Protein AF-A0A517XZS6-F1 (afdb_monomer)

Structure (mmCIF, N/CA/C/O backbone):
data_AF-A0A517XZS6-F1
#
_entry.id   AF-A0A517XZS6-F1
#
loop_
_atom_site.group_PDB
_atom_site.id
_atom_site.type_symbol
_atom_site.label_atom_id
_atom_site.label_alt_id
_atom_site.label_comp_id
_atom_site.label_asym_id
_atom_site.label_entity_id
_atom_site.label_seq_id
_atom_site.pdbx_PDB_ins_code
_atom_site.Cartn_x
_atom_site.Cartn_y
_atom_site.Cartn_z
_atom_site.occupancy
_atom_site.B_iso_or_equiv
_atom_site.auth_seq_id
_atom_site.auth_comp_id
_atom_site.auth_asym_id
_atom_site.auth_atom_id
_atom_site.pdbx_PDB_model_num
ATOM 1 N N . MET A 1 1 ? 36.832 19.852 -32.177 1.00 44.09 1 MET A N 1
ATOM 2 C CA . MET A 1 1 ? 35.694 19.407 -31.346 1.00 44.09 1 MET A CA 1
ATOM 3 C C . MET A 1 1 ? 35.411 17.956 -31.690 1.00 44.09 1 MET A C 1
ATOM 5 O O . MET A 1 1 ? 34.796 17.695 -32.712 1.00 44.09 1 MET A O 1
ATOM 9 N N . PHE A 1 2 ? 35.945 17.024 -30.902 1.00 45.56 2 PHE A N 1
ATOM 10 C CA . PHE A 1 2 ? 35.653 15.597 -31.030 1.00 45.56 2 PHE A CA 1
ATOM 11 C C . PHE A 1 2 ? 34.550 15.260 -30.030 1.00 45.56 2 PHE A C 1
ATOM 13 O O . PHE A 1 2 ? 34.698 15.526 -28.838 1.00 45.56 2 PHE A O 1
ATOM 20 N N . ALA A 1 3 ? 33.428 14.742 -30.526 1.00 52.06 3 ALA A N 1
ATOM 21 C CA . ALA A 1 3 ? 32.349 14.242 -29.691 1.00 52.06 3 ALA A CA 1
ATOM 22 C C . ALA A 1 3 ? 32.822 12.948 -29.018 1.00 52.06 3 ALA A C 1
ATOM 24 O O . ALA A 1 3 ? 33.058 11.942 -29.683 1.00 52.06 3 ALA A O 1
ATOM 25 N N . ALA A 1 4 ? 33.001 12.998 -27.700 1.00 51.34 4 ALA A N 1
ATOM 26 C CA . ALA A 1 4 ? 33.247 11.824 -26.883 1.00 51.34 4 ALA A CA 1
ATOM 27 C C . ALA A 1 4 ? 31.939 11.032 -26.767 1.00 51.34 4 ALA A C 1
ATOM 29 O O . ALA A 1 4 ? 31.047 11.385 -25.997 1.00 51.34 4 ALA A O 1
ATOM 30 N N . THR A 1 5 ? 31.805 9.976 -27.560 1.00 53.28 5 THR A N 1
ATOM 31 C CA . THR A 1 5 ? 30.760 8.970 -27.378 1.00 53.28 5 THR A CA 1
ATOM 32 C C . THR A 1 5 ? 31.073 8.190 -26.095 1.00 53.28 5 THR A C 1
ATOM 34 O O . THR A 1 5 ? 32.163 7.621 -25.993 1.00 53.28 5 THR A O 1
ATOM 37 N N . PRO A 1 6 ? 30.178 8.151 -25.090 1.00 54.59 6 PRO A N 1
ATOM 38 C CA . PRO A 1 6 ? 30.425 7.393 -23.872 1.00 54.59 6 PRO A CA 1
ATOM 39 C C . PRO A 1 6 ? 30.424 5.892 -24.184 1.00 54.59 6 PRO A C 1
ATOM 41 O O . PRO A 1 6 ? 29.391 5.267 -24.411 1.00 54.59 6 PRO A O 1
ATOM 44 N N . LEU A 1 7 ? 31.623 5.319 -24.170 1.00 50.38 7 LEU A N 1
ATOM 45 C CA . LEU A 1 7 ? 31.957 3.912 -24.400 1.00 50.38 7 LEU A CA 1
ATOM 46 C C . LEU A 1 7 ? 31.626 3.023 -23.177 1.00 50.38 7 LEU A C 1
ATOM 48 O O . LEU A 1 7 ? 32.384 2.125 -22.835 1.00 50.38 7 LEU A O 1
ATOM 52 N N . PHE A 1 8 ? 30.502 3.273 -22.492 1.00 54.88 8 PHE A N 1
ATOM 53 C CA . PHE A 1 8 ? 30.131 2.570 -21.249 1.00 54.88 8 PHE A CA 1
ATOM 54 C C . PHE A 1 8 ? 29.075 1.462 -21.413 1.00 54.88 8 PHE A C 1
ATOM 56 O O . PHE A 1 8 ? 28.796 0.755 -20.450 1.00 54.88 8 PHE A O 1
ATOM 63 N N . PHE A 1 9 ? 28.524 1.244 -22.613 1.00 53.81 9 PHE A N 1
ATOM 64 C CA . PHE A 1 9 ? 27.488 0.217 -22.843 1.00 53.81 9 PHE A CA 1
ATOM 65 C C . PHE A 1 9 ? 27.950 -1.028 -23.615 1.00 53.81 9 PHE A C 1
ATOM 67 O O . PHE A 1 9 ? 27.169 -1.958 -23.785 1.00 53.81 9 PHE A O 1
ATOM 74 N N . ALA A 1 10 ? 29.207 -1.102 -24.054 1.00 50.62 10 ALA A N 1
ATOM 75 C CA . ALA A 1 10 ? 29.647 -2.184 -24.942 1.00 50.62 10 ALA A CA 1
ATOM 76 C C . ALA A 1 10 ? 30.123 -3.470 -24.226 1.00 50.62 10 ALA A C 1
ATOM 78 O O . ALA A 1 10 ? 30.402 -4.456 -24.898 1.00 50.62 10 ALA A O 1
ATOM 79 N N . GLY A 1 11 ? 30.217 -3.491 -22.888 1.00 53.62 11 GLY A N 1
ATOM 80 C CA . GLY A 1 11 ? 30.783 -4.625 -22.130 1.00 53.62 11 GLY A CA 1
ATOM 81 C C . GLY A 1 11 ? 29.868 -5.274 -21.084 1.00 53.62 11 GLY A C 1
ATOM 82 O O . GLY A 1 11 ? 30.318 -6.159 -20.366 1.00 53.62 11 GLY A O 1
ATOM 83 N N . GLY A 1 12 ? 28.608 -4.836 -20.962 1.00 56.88 12 GLY A N 1
ATOM 84 C CA . GLY A 1 12 ? 27.697 -5.236 -19.877 1.00 56.88 12 GLY A CA 1
ATOM 85 C C . GLY A 1 12 ? 26.367 -5.860 -20.319 1.00 56.88 12 GLY A C 1
ATOM 86 O O . GLY A 1 12 ? 25.451 -5.915 -19.509 1.00 56.88 12 GLY A O 1
ATOM 87 N N . GLY A 1 13 ? 26.214 -6.290 -21.575 1.00 59.28 13 GLY A N 1
ATOM 88 C CA . GLY A 1 13 ? 24.933 -6.818 -22.081 1.00 59.28 13 GLY A CA 1
ATOM 89 C C . GLY A 1 13 ? 24.515 -8.141 -21.433 1.00 59.28 13 GLY A C 1
ATOM 90 O O . GLY A 1 13 ? 23.363 -8.316 -21.041 1.00 59.28 13 GLY A O 1
ATOM 91 N N . ASN A 1 14 ? 25.478 -9.036 -21.218 1.00 75.81 14 ASN A N 1
ATOM 92 C CA . ASN A 1 14 ? 25.174 -10.426 -20.882 1.00 75.81 14 ASN A CA 1
ATOM 93 C C . ASN A 1 14 ? 24.534 -10.572 -19.493 1.00 75.81 14 ASN A C 1
ATOM 95 O O . ASN A 1 14 ? 23.633 -11.382 -19.326 1.00 75.81 14 ASN A O 1
ATOM 99 N N . TRP A 1 15 ? 24.927 -9.759 -18.501 1.00 79.31 15 TRP A N 1
ATOM 100 C CA . TRP A 1 15 ? 24.378 -9.882 -17.142 1.00 79.31 15 TRP A CA 1
ATOM 101 C C . TRP A 1 15 ? 22.924 -9.395 -17.045 1.00 79.31 15 TRP A C 1
ATOM 103 O O . TRP A 1 15 ? 22.136 -9.976 -16.301 1.00 79.31 15 TRP A O 1
ATOM 113 N N . LEU A 1 16 ? 22.558 -8.353 -17.803 1.00 80.69 16 LEU A N 1
ATOM 114 C CA . LEU A 1 16 ? 21.191 -7.825 -17.857 1.00 80.69 16 LEU A CA 1
ATOM 115 C C . LEU A 1 16 ? 20.262 -8.773 -18.609 1.00 80.69 16 LEU A C 1
ATOM 117 O O . LEU A 1 16 ? 19.151 -9.020 -18.146 1.00 80.69 16 LEU A O 1
ATOM 121 N N . GLU A 1 17 ? 20.716 -9.324 -19.735 1.00 80.50 17 GLU A N 1
ATOM 122 C CA . GLU A 1 17 ? 19.959 -10.314 -20.507 1.00 80.50 17 GLU A CA 1
ATOM 123 C C . GLU A 1 17 ? 19.713 -11.581 -19.687 1.00 80.50 17 GLU A C 1
ATOM 125 O O . GLU A 1 17 ? 18.582 -12.047 -19.560 1.00 80.50 17 GLU A O 1
ATOM 130 N N . GLU A 1 18 ? 20.756 -12.092 -19.044 1.00 79.75 18 GLU A N 1
ATOM 131 C CA . GLU A 1 18 ? 20.682 -13.244 -18.158 1.00 79.75 18 GLU A CA 1
ATOM 132 C C . GLU A 1 18 ? 19.772 -13.021 -16.946 1.00 79.75 18 GLU A C 1
ATOM 134 O O . GLU A 1 18 ? 19.038 -13.928 -16.544 1.00 79.75 18 GLU A O 1
ATOM 139 N N . PHE A 1 19 ? 19.823 -11.829 -16.351 1.00 83.50 19 PHE A N 1
ATOM 140 C CA . PHE A 1 19 ? 18.958 -11.465 -15.237 1.00 83.50 19 PHE A CA 1
ATOM 141 C C . PHE A 1 19 ? 17.499 -11.341 -15.688 1.00 83.50 19 PHE A C 1
ATOM 143 O O . PHE A 1 19 ? 16.607 -11.889 -15.041 1.00 83.50 19 PHE A O 1
ATOM 150 N N . ALA A 1 20 ? 17.254 -10.691 -16.828 1.00 86.19 20 ALA A N 1
ATOM 151 C CA . ALA A 1 20 ? 15.922 -10.552 -17.406 1.00 86.19 20 ALA A CA 1
ATOM 152 C C . ALA A 1 20 ? 15.309 -11.917 -17.749 1.00 86.19 20 ALA A C 1
ATOM 154 O O . ALA A 1 20 ? 14.151 -12.169 -17.411 1.00 86.19 20 ALA A O 1
ATOM 155 N N . LEU A 1 21 ? 16.092 -12.823 -18.343 1.00 85.69 21 LEU A N 1
ATOM 156 C CA . LEU A 1 21 ? 15.681 -14.203 -18.608 1.00 85.69 21 LEU A CA 1
ATOM 157 C C . LEU A 1 21 ? 15.371 -14.961 -17.311 1.00 85.69 21 LEU A C 1
ATOM 159 O O . LEU A 1 21 ? 14.363 -15.665 -17.244 1.00 85.69 21 LEU A O 1
ATOM 163 N N 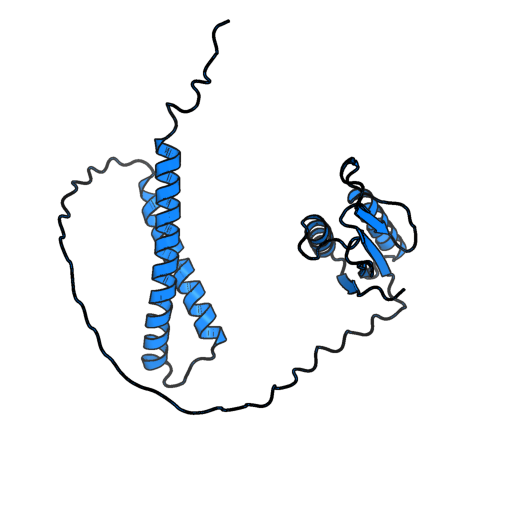. GLY A 1 22 ? 16.175 -14.775 -16.261 1.00 83.06 22 GLY A N 1
ATOM 164 C CA . GLY A 1 22 ? 15.917 -15.362 -14.945 1.00 83.06 22 GLY A CA 1
ATOM 165 C C . GLY A 1 22 ? 14.609 -14.867 -14.322 1.00 83.06 22 GLY A C 1
ATOM 166 O O . GLY A 1 22 ? 13.787 -15.670 -13.880 1.00 83.06 22 GLY A O 1
ATOM 167 N N . CYS A 1 23 ? 14.360 -13.556 -14.345 1.00 86.56 23 CYS A N 1
ATOM 168 C CA . CYS A 1 23 ? 13.100 -12.977 -13.876 1.00 86.56 23 CYS A CA 1
ATOM 169 C C . CYS A 1 23 ? 11.899 -13.476 -14.688 1.00 86.56 23 CYS A C 1
ATOM 171 O O . CYS A 1 23 ? 10.861 -13.800 -14.108 1.00 86.56 23 CYS A O 1
ATOM 173 N N . LEU A 1 24 ? 12.040 -13.581 -16.013 1.00 91.25 24 LEU A N 1
ATOM 174 C CA . LEU A 1 24 ? 10.991 -14.090 -16.893 1.00 91.25 24 LEU A CA 1
ATOM 175 C C . LEU A 1 24 ? 10.684 -15.566 -16.609 1.00 91.25 24 LEU A C 1
ATOM 177 O O . LEU A 1 24 ? 9.515 -15.946 -16.560 1.00 91.25 24 LEU A O 1
ATOM 181 N N . ALA A 1 25 ? 11.707 -16.385 -16.355 1.00 89.62 25 ALA A N 1
ATOM 182 C CA . ALA A 1 25 ? 11.539 -17.786 -15.981 1.00 89.62 25 ALA A CA 1
ATOM 183 C C . ALA A 1 25 ? 10.787 -17.933 -14.649 1.00 89.62 25 ALA A C 1
ATOM 185 O O . ALA A 1 25 ? 9.850 -18.725 -14.557 1.00 89.62 25 ALA A O 1
ATOM 186 N N . VAL A 1 26 ? 11.133 -17.134 -13.633 1.00 88.44 26 VAL A N 1
ATOM 187 C CA . VAL A 1 26 ? 10.433 -17.136 -12.334 1.00 88.44 26 VAL A CA 1
ATOM 188 C C . VAL A 1 26 ? 8.981 -16.678 -12.489 1.00 88.44 26 VAL A C 1
ATOM 190 O O . VAL A 1 26 ? 8.078 -17.303 -11.930 1.00 88.44 26 VAL A O 1
ATOM 193 N N . ALA A 1 27 ? 8.733 -15.636 -13.287 1.00 90.69 27 ALA A N 1
ATOM 194 C CA . ALA A 1 27 ? 7.382 -15.172 -13.592 1.00 90.69 27 ALA A CA 1
ATOM 195 C C . ALA A 1 27 ? 6.564 -16.247 -14.330 1.00 90.69 27 ALA A C 1
ATOM 197 O O . ALA A 1 27 ? 5.416 -16.508 -13.967 1.00 90.69 27 ALA A O 1
ATOM 198 N N . GLY A 1 28 ? 7.166 -16.928 -15.310 1.00 88.00 28 GLY A N 1
ATOM 199 C CA . GLY A 1 28 ? 6.563 -18.071 -15.996 1.00 88.00 28 GLY A CA 1
ATOM 200 C C . GLY A 1 28 ? 6.235 -19.213 -15.032 1.00 88.00 28 GLY A C 1
ATOM 201 O O . GLY A 1 28 ? 5.115 -19.722 -15.038 1.00 88.00 28 GLY A O 1
ATOM 202 N N . GLY A 1 29 ? 7.166 -19.549 -14.135 1.00 89.00 29 GLY A N 1
ATOM 203 C CA . GLY A 1 29 ? 6.968 -20.534 -13.072 1.00 89.00 29 GLY A CA 1
ATOM 204 C C . GLY A 1 29 ? 5.799 -20.183 -12.152 1.00 89.00 29 GLY A C 1
ATOM 205 O O . GLY A 1 29 ? 4.964 -21.037 -11.865 1.00 89.00 29 GLY A O 1
ATOM 206 N N . TYR A 1 30 ? 5.672 -18.916 -11.753 1.00 92.88 30 TYR A N 1
ATOM 207 C CA . TYR A 1 30 ? 4.538 -18.456 -10.951 1.00 92.88 30 TYR A CA 1
ATOM 208 C C . TYR A 1 30 ? 3.202 -18.643 -11.680 1.00 92.88 30 TYR A C 1
ATOM 210 O O . TYR A 1 30 ? 2.260 -19.183 -11.101 1.00 92.88 30 TYR A O 1
ATOM 218 N N . VAL A 1 31 ? 3.108 -18.233 -12.950 1.00 91.81 31 VAL A N 1
ATOM 219 C CA . VAL A 1 31 ? 1.865 -18.337 -13.737 1.00 91.81 31 VAL A CA 1
ATOM 220 C C . VAL A 1 31 ? 1.461 -19.800 -13.932 1.00 91.81 31 VAL A C 1
ATOM 222 O O . VAL A 1 31 ? 0.303 -20.154 -13.696 1.00 91.81 31 VAL A O 1
ATOM 225 N N . VAL A 1 32 ? 2.415 -20.664 -14.296 1.00 91.62 32 VAL A N 1
ATOM 226 C CA . VAL A 1 32 ? 2.180 -22.107 -14.450 1.00 91.62 32 VAL A CA 1
ATOM 227 C C . VAL A 1 32 ? 1.790 -22.740 -13.113 1.00 91.62 32 VAL A C 1
ATOM 229 O O . VAL A 1 32 ? 0.829 -23.506 -13.058 1.00 91.62 32 VAL A O 1
ATOM 232 N N . GLY A 1 33 ? 2.465 -22.381 -12.019 1.00 88.94 33 GLY A N 1
ATOM 233 C CA . GLY A 1 33 ? 2.153 -22.869 -10.675 1.00 88.94 33 GLY A CA 1
ATOM 234 C C . GLY A 1 33 ? 0.790 -22.403 -10.164 1.00 88.94 33 GLY A C 1
ATOM 235 O O . GLY A 1 33 ? 0.073 -23.174 -9.530 1.00 88.94 33 GLY A O 1
ATOM 236 N N . TYR A 1 34 ? 0.383 -21.176 -10.487 1.00 90.00 34 TYR A N 1
ATOM 237 C CA . TYR A 1 34 ? -0.923 -20.634 -10.121 1.00 90.00 34 TYR A CA 1
ATOM 238 C C . TYR A 1 34 ? -2.060 -21.330 -10.885 1.00 90.00 34 TYR A C 1
ATOM 240 O O . TYR A 1 34 ? -3.050 -21.759 -10.283 1.00 90.00 34 TYR A O 1
ATOM 248 N N . ALA A 1 35 ? -1.911 -21.486 -12.205 1.00 90.94 35 ALA A N 1
ATOM 249 C CA . ALA A 1 35 ? -2.884 -22.186 -13.041 1.00 90.94 35 ALA A CA 1
ATOM 250 C C . ALA A 1 35 ? -2.965 -23.680 -12.677 1.00 90.94 35 ALA A C 1
ATOM 252 O O . ALA A 1 35 ? -4.053 -24.203 -12.419 1.00 90.94 35 ALA A O 1
ATOM 253 N N . GLY A 1 36 ? -1.811 -24.343 -12.567 1.00 88.75 36 GLY A N 1
ATOM 254 C CA . GLY A 1 36 ? -1.694 -25.745 -12.169 1.00 88.75 36 GLY A CA 1
ATOM 255 C C . GLY A 1 36 ? -2.219 -25.999 -10.757 1.00 88.75 36 GLY A C 1
ATOM 256 O O . GLY A 1 36 ? -2.972 -26.947 -10.546 1.00 88.75 36 GLY A O 1
ATOM 257 N N . GLY A 1 37 ? -1.929 -25.107 -9.807 1.00 87.19 37 GLY A N 1
ATOM 258 C CA . GLY A 1 37 ? -2.468 -25.149 -8.446 1.00 87.19 37 GLY A CA 1
ATOM 259 C C . GLY A 1 37 ? -3.993 -25.048 -8.407 1.00 87.19 37 GLY A C 1
ATOM 260 O O . GLY A 1 37 ? -4.636 -25.646 -7.547 1.00 87.19 37 GLY A O 1
ATOM 261 N N . GLY A 1 38 ? -4.605 -24.357 -9.373 1.00 84.50 38 GLY A N 1
ATOM 262 C CA . GLY A 1 38 ? -6.057 -24.326 -9.529 1.00 84.50 38 GLY A CA 1
ATOM 263 C C . GLY A 1 38 ? -6.653 -25.673 -9.939 1.00 84.50 38 GLY A C 1
ATOM 264 O O . GLY A 1 38 ? -7.672 -26.074 -9.374 1.00 84.50 38 GLY A O 1
ATOM 265 N N . VAL A 1 39 ? -6.012 -26.369 -10.881 1.00 89.25 39 VAL A N 1
ATOM 266 C CA . VAL A 1 39 ? -6.433 -27.703 -11.346 1.00 89.25 39 VAL A CA 1
ATOM 267 C C . VAL A 1 39 ? -6.184 -28.757 -10.265 1.00 89.25 39 VAL A C 1
ATOM 269 O O . VAL A 1 39 ? -7.082 -29.536 -9.950 1.00 89.25 39 VAL A O 1
ATOM 272 N N . LEU A 1 40 ? -5.003 -28.734 -9.639 1.00 85.31 40 LEU A N 1
ATOM 273 C CA . LEU A 1 40 ? -4.650 -29.605 -8.515 1.00 85.31 40 LEU A CA 1
ATOM 274 C C . LEU A 1 40 ? -5.587 -29.396 -7.327 1.00 85.31 40 LEU A C 1
ATOM 276 O O . LEU A 1 40 ? -6.108 -30.367 -6.791 1.00 85.31 40 LEU A O 1
ATOM 280 N N . GLY A 1 41 ? -5.867 -28.146 -6.954 1.00 86.56 41 GLY A N 1
ATOM 281 C CA . GLY A 1 41 ? -6.803 -27.835 -5.876 1.00 86.56 41 GLY A CA 1
ATOM 282 C C . GLY A 1 41 ? -8.210 -28.363 -6.152 1.00 86.56 41 GLY A C 1
ATOM 283 O O . GLY A 1 41 ? -8.850 -28.904 -5.257 1.00 86.56 41 GLY A O 1
ATOM 284 N N . TRP A 1 42 ? -8.677 -28.282 -7.402 1.00 87.06 42 TRP A N 1
ATOM 285 C CA . TRP A 1 42 ? -9.957 -28.871 -7.798 1.00 87.06 42 TRP A CA 1
ATOM 286 C C . TRP A 1 42 ? -9.950 -30.404 -7.715 1.00 87.06 42 TRP A C 1
ATOM 288 O O . TRP A 1 42 ? -10.908 -30.995 -7.213 1.00 87.06 42 TRP A O 1
ATOM 298 N N . ALA A 1 43 ? -8.871 -31.050 -8.164 1.00 88.25 43 ALA A N 1
ATOM 299 C CA . ALA A 1 43 ? -8.725 -32.501 -8.090 1.00 88.25 43 ALA A CA 1
ATOM 300 C C . ALA A 1 43 ? -8.677 -32.997 -6.634 1.00 88.25 43 ALA A C 1
ATOM 302 O O . ALA A 1 43 ? -9.399 -33.929 -6.279 1.00 88.25 43 ALA A O 1
ATOM 303 N N . VAL A 1 44 ? -7.897 -32.330 -5.777 1.00 85.75 44 VAL A N 1
ATOM 304 C CA . VAL A 1 44 ? -7.776 -32.643 -4.345 1.00 85.75 44 VAL A CA 1
ATOM 305 C C . VAL A 1 44 ? -9.102 -32.424 -3.620 1.00 85.75 44 VAL A C 1
ATOM 307 O O . VAL A 1 44 ? -9.521 -33.298 -2.867 1.00 85.75 44 VAL A O 1
ATOM 310 N N . ASP A 1 45 ? -9.812 -31.325 -3.886 1.00 85.31 45 ASP A N 1
ATOM 311 C CA . ASP A 1 45 ? -11.147 -31.087 -3.318 1.00 85.31 45 ASP A CA 1
ATOM 312 C C . ASP A 1 45 ? -12.122 -32.217 -3.670 1.00 85.31 45 ASP A C 1
ATOM 314 O O . ASP A 1 45 ? -12.886 -32.685 -2.821 1.00 85.31 45 ASP A O 1
ATOM 318 N N . LYS A 1 46 ? -12.084 -32.676 -4.927 1.00 87.88 46 LYS A N 1
ATOM 319 C CA . LYS A 1 46 ? -12.965 -33.741 -5.410 1.00 87.88 46 LYS A CA 1
ATOM 320 C C . LYS A 1 46 ? -12.613 -35.101 -4.803 1.00 87.88 46 LYS A C 1
ATOM 322 O O . LYS A 1 46 ? -13.519 -35.892 -4.550 1.00 87.88 46 LYS A O 1
ATOM 327 N N . TRP A 1 47 ? -11.329 -35.376 -4.580 1.00 90.25 47 TRP A N 1
ATOM 328 C CA . TRP A 1 47 ? -10.854 -36.666 -4.072 1.00 90.25 47 TRP A CA 1
ATOM 329 C C . TRP A 1 47 ? -10.896 -36.773 -2.548 1.00 90.25 47 TRP A C 1
ATOM 331 O O . TRP A 1 47 ? -11.356 -37.785 -2.024 1.00 90.25 47 TRP A O 1
ATOM 341 N N . VAL A 1 48 ? -10.437 -35.745 -1.837 1.00 90.31 48 VAL A N 1
ATOM 342 C CA . VAL A 1 48 ? -10.247 -35.794 -0.382 1.00 90.31 48 VAL A CA 1
ATOM 343 C C . VAL A 1 48 ? -11.506 -35.358 0.353 1.00 90.31 48 VAL A C 1
ATOM 345 O O . VAL A 1 48 ? -11.956 -36.039 1.272 1.00 90.31 48 VAL A O 1
ATOM 348 N N . PHE A 1 49 ? -12.097 -34.228 -0.039 1.00 81.50 49 PHE A N 1
ATOM 349 C CA . PHE A 1 49 ? -13.040 -33.551 0.846 1.00 81.50 49 PHE A CA 1
ATOM 350 C C . PHE A 1 49 ? -14.504 -33.929 0.626 1.00 81.50 49 PHE A C 1
ATOM 352 O O . PHE A 1 49 ? -15.308 -33.674 1.522 1.00 81.50 49 PHE A O 1
ATOM 359 N N . LYS A 1 50 ? -14.884 -34.542 -0.511 1.00 86.94 50 LYS A N 1
ATOM 360 C CA . LYS A 1 50 ? -16.284 -34.861 -0.917 1.00 86.94 50 LYS A CA 1
ATOM 361 C C . LYS A 1 50 ? -17.297 -33.701 -0.759 1.00 86.94 50 LYS A C 1
ATOM 363 O O . LYS A 1 50 ? -18.479 -33.869 -1.046 1.00 86.94 50 LYS A O 1
ATOM 368 N N . LYS A 1 51 ? -16.850 -32.525 -0.322 1.00 80.00 51 LYS A N 1
ATOM 369 C CA . LYS A 1 51 ? -17.593 -31.310 -0.008 1.00 80.00 51 LYS A CA 1
ATOM 370 C C . LYS A 1 51 ? -16.827 -30.135 -0.619 1.00 80.00 51 LYS A C 1
ATOM 372 O O . LYS A 1 51 ? -15.597 -30.153 -0.618 1.00 80.00 51 LYS A O 1
ATOM 377 N N . PRO A 1 52 ? -17.530 -29.125 -1.152 1.00 75.25 52 PRO A N 1
ATOM 378 C CA . PRO A 1 52 ? -16.889 -27.962 -1.745 1.00 75.25 52 PRO A CA 1
ATOM 379 C C . PRO A 1 52 ? -16.163 -27.153 -0.665 1.00 75.25 52 PRO A C 1
ATOM 381 O O . PRO A 1 52 ? -16.789 -26.665 0.276 1.00 75.25 52 PRO A O 1
ATOM 384 N N . SER A 1 53 ? -14.846 -27.009 -0.808 1.00 79.31 53 SER A N 1
ATOM 385 C CA . SER A 1 53 ? -14.048 -26.151 0.065 1.00 79.31 53 SER A CA 1
ATOM 386 C C . SER A 1 53 ? -14.469 -24.682 -0.075 1.00 79.31 53 SER A C 1
ATOM 388 O O . SER A 1 53 ? -14.820 -24.245 -1.179 1.00 79.31 53 SER A O 1
ATOM 390 N N . PRO A 1 54 ? -14.418 -23.897 1.017 1.00 86.00 54 PRO A N 1
ATOM 391 C CA . PRO A 1 54 ? -14.763 -22.481 0.989 1.00 86.00 54 PRO A CA 1
ATOM 392 C C . PRO A 1 54 ? -13.864 -21.718 0.002 1.00 86.00 54 PRO A C 1
ATOM 394 O O . PRO A 1 54 ? -12.649 -21.927 -0.049 1.00 86.00 54 PRO A O 1
ATOM 397 N N . GLU A 1 55 ? -14.453 -20.801 -0.773 1.00 87.12 55 GLU A N 1
ATOM 398 C CA . GLU A 1 55 ? -13.749 -19.987 -1.777 1.00 87.12 55 GLU A CA 1
ATOM 399 C C . GLU A 1 55 ? -12.435 -19.329 -1.308 1.00 87.12 55 GLU A C 1
ATOM 401 O O . GLU A 1 55 ? -11.470 -19.352 -2.083 1.00 87.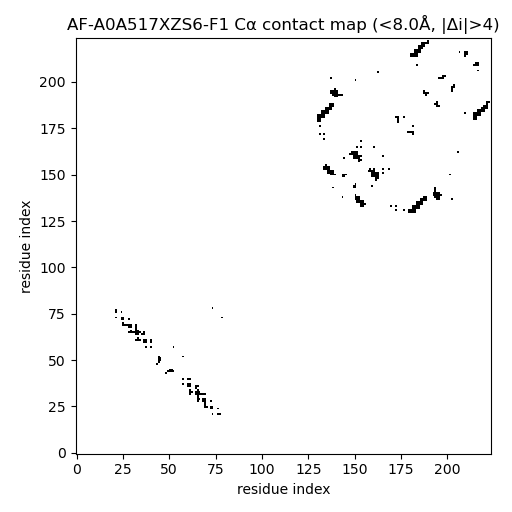12 55 GLU A O 1
ATOM 406 N N . PRO A 1 56 ? -12.320 -18.773 -0.080 1.00 87.94 56 PRO A N 1
ATOM 407 C CA . PRO A 1 56 ? -11.056 -18.193 0.377 1.00 87.94 56 PRO A CA 1
ATOM 408 C C . PRO A 1 56 ? -9.921 -19.221 0.476 1.00 87.94 56 PRO A C 1
ATOM 410 O O . PRO A 1 56 ? -8.785 -18.899 0.128 1.00 87.94 56 PRO A O 1
ATOM 413 N N . ALA A 1 57 ? -10.213 -20.467 0.863 1.00 85.31 57 ALA A N 1
ATOM 414 C CA . ALA A 1 57 ? -9.201 -21.519 0.963 1.00 85.31 57 ALA A CA 1
ATOM 415 C C . ALA A 1 57 ? -8.643 -21.891 -0.418 1.00 85.31 57 ALA A C 1
ATOM 417 O O . ALA A 1 57 ? -7.435 -22.048 -0.582 1.00 85.31 57 ALA A O 1
ATOM 418 N N . ARG A 1 58 ? -9.506 -21.938 -1.442 1.00 83.06 58 ARG A N 1
ATOM 419 C CA . ARG A 1 58 ? -9.081 -22.179 -2.831 1.00 83.06 58 ARG A CA 1
ATOM 420 C C . ARG A 1 58 ? -8.187 -21.063 -3.364 1.00 83.06 58 ARG A C 1
ATOM 422 O O . ARG A 1 58 ? -7.214 -21.345 -4.061 1.00 83.06 58 ARG A O 1
ATOM 429 N N . LYS A 1 59 ? -8.497 -19.803 -3.040 1.00 87.94 59 LYS A N 1
ATOM 430 C CA . LYS A 1 59 ? -7.654 -18.658 -3.424 1.00 87.94 59 LYS A CA 1
ATOM 431 C C . LYS A 1 59 ? -6.285 -18.727 -2.753 1.00 87.94 59 LYS A C 1
ATOM 433 O O . LYS A 1 59 ? -5.281 -18.584 -3.445 1.00 87.94 59 LYS A O 1
ATOM 438 N N . LEU A 1 60 ? -6.246 -19.006 -1.450 1.00 89.81 60 LEU A N 1
ATOM 439 C CA . LEU A 1 60 ? -4.993 -19.174 -0.710 1.00 89.81 60 LEU A CA 1
ATOM 440 C C . LEU A 1 60 ? -4.151 -20.315 -1.283 1.00 89.81 60 LEU A C 1
ATOM 442 O O . LEU A 1 60 ? -2.975 -20.110 -1.563 1.00 89.81 60 LEU A O 1
ATOM 446 N N . LEU A 1 61 ? -4.758 -21.475 -1.548 1.00 86.62 61 LEU A N 1
ATOM 447 C CA . LEU A 1 61 ? -4.050 -22.625 -2.108 1.00 86.62 61 LEU A CA 1
ATOM 448 C C . LEU A 1 61 ? -3.411 -22.304 -3.468 1.00 86.62 61 LEU A C 1
ATOM 450 O O . LEU A 1 61 ? -2.252 -22.641 -3.691 1.00 86.62 61 LEU A O 1
ATOM 454 N N . ARG A 1 62 ? -4.123 -21.600 -4.360 1.00 86.69 62 ARG A N 1
ATOM 455 C CA . ARG A 1 62 ? -3.573 -21.180 -5.664 1.00 86.69 62 ARG A CA 1
ATOM 456 C C . ARG A 1 62 ? -2.376 -20.247 -5.520 1.00 86.69 62 ARG A C 1
ATOM 458 O O . ARG A 1 62 ? -1.383 -20.426 -6.220 1.00 86.69 62 ARG A O 1
ATOM 465 N N . ILE A 1 63 ? -2.467 -19.271 -4.615 1.00 89.19 63 ILE A N 1
ATOM 466 C CA . ILE A 1 63 ? -1.372 -18.331 -4.347 1.00 89.19 63 ILE A CA 1
ATOM 467 C C . ILE A 1 63 ? -0.162 -19.087 -3.790 1.00 89.19 63 ILE A C 1
ATOM 469 O O . ILE A 1 63 ? 0.945 -18.913 -4.289 1.00 89.19 63 ILE A O 1
ATOM 473 N N . VAL A 1 64 ? -0.373 -19.977 -2.816 1.00 90.06 64 VAL A N 1
ATOM 474 C CA . VAL A 1 64 ? 0.700 -20.773 -2.204 1.00 90.06 64 VAL A CA 1
ATOM 475 C C . VAL A 1 64 ? 1.361 -21.701 -3.226 1.00 90.06 64 VAL A C 1
ATOM 477 O O . VAL A 1 64 ? 2.586 -21.740 -3.284 1.00 90.06 64 VAL A O 1
ATOM 480 N N . CYS A 1 65 ? 0.593 -22.393 -4.075 1.00 85.00 65 CYS A N 1
ATOM 481 C CA . CYS A 1 65 ? 1.150 -23.220 -5.151 1.00 85.00 65 CYS A CA 1
ATOM 482 C C . CYS A 1 65 ? 1.960 -22.396 -6.162 1.00 85.00 65 CYS A C 1
ATOM 484 O O . CYS A 1 65 ? 3.043 -22.824 -6.558 1.00 85.00 65 CYS A O 1
ATOM 486 N N . GLY A 1 66 ? 1.472 -21.213 -6.551 1.00 84.88 66 GLY A N 1
ATOM 487 C CA . GLY A 1 66 ? 2.203 -20.302 -7.434 1.00 84.88 66 GLY A CA 1
ATOM 488 C C . GLY A 1 66 ? 3.530 -19.848 -6.825 1.00 84.88 66 GLY A C 1
ATOM 489 O O . GLY A 1 66 ? 4.567 -19.944 -7.476 1.00 84.88 66 GLY A O 1
ATOM 490 N N . ILE A 1 67 ? 3.517 -19.420 -5.558 1.00 90.50 67 ILE A N 1
ATOM 491 C CA . ILE A 1 67 ? 4.728 -19.002 -4.835 1.00 90.50 67 ILE A CA 1
ATOM 492 C C . ILE A 1 67 ? 5.705 -20.173 -4.690 1.00 90.50 67 ILE A C 1
ATOM 494 O O . ILE A 1 67 ? 6.886 -20.012 -4.982 1.00 90.50 67 ILE A O 1
ATOM 498 N N . ALA A 1 68 ? 5.233 -21.355 -4.287 1.00 90.81 68 ALA A N 1
ATOM 499 C CA . ALA A 1 68 ? 6.083 -22.530 -4.115 1.00 90.81 68 ALA A CA 1
ATOM 500 C C . ALA A 1 68 ? 6.790 -22.923 -5.423 1.00 90.81 68 ALA A C 1
ATOM 502 O O . ALA A 1 68 ? 7.990 -23.193 -5.416 1.00 90.81 68 ALA A O 1
ATOM 503 N N . LEU A 1 69 ? 6.074 -22.902 -6.553 1.00 88.00 69 LEU A N 1
ATOM 504 C CA . LEU A 1 69 ? 6.657 -23.227 -7.855 1.00 88.00 69 LEU A CA 1
ATOM 505 C C . LEU A 1 69 ? 7.615 -22.131 -8.343 1.00 88.00 69 LEU A C 1
ATOM 507 O O . LEU A 1 69 ? 8.667 -22.444 -8.892 1.00 88.00 69 LEU A O 1
ATOM 511 N N . ALA A 1 70 ? 7.305 -20.857 -8.087 1.00 87.56 70 ALA A N 1
ATOM 512 C CA . ALA A 1 70 ? 8.200 -19.740 -8.389 1.00 87.56 70 ALA A CA 1
ATOM 513 C C . ALA A 1 70 ? 9.518 -19.831 -7.604 1.00 87.56 70 ALA A C 1
ATOM 515 O O . ALA A 1 70 ? 10.587 -19.646 -8.182 1.00 87.56 70 ALA A O 1
ATOM 516 N N . VAL A 1 71 ? 9.456 -20.174 -6.311 1.00 91.00 71 VAL A N 1
ATOM 517 C CA . VAL A 1 71 ? 10.643 -20.403 -5.470 1.00 91.00 71 VAL A CA 1
ATOM 518 C C . VAL A 1 71 ? 11.442 -21.606 -5.969 1.00 91.00 71 VAL A C 1
ATOM 520 O O . VAL A 1 71 ? 12.666 -21.532 -6.031 1.00 91.00 71 VAL A O 1
ATOM 523 N N . LEU A 1 72 ? 10.773 -22.689 -6.375 1.00 89.44 72 LEU A N 1
ATOM 524 C CA . LEU A 1 72 ? 11.435 -23.864 -6.945 1.00 89.44 72 LEU A CA 1
ATOM 525 C C . LEU A 1 72 ? 12.183 -23.519 -8.243 1.00 89.44 72 LEU A C 1
ATOM 527 O O . LEU A 1 72 ? 13.345 -23.887 -8.394 1.00 89.44 72 LEU A O 1
ATOM 531 N N . VAL A 1 73 ? 11.545 -22.779 -9.156 1.00 86.38 73 VAL A N 1
ATOM 532 C CA . VAL A 1 73 ? 12.173 -22.314 -10.404 1.00 86.38 73 VAL A CA 1
ATOM 533 C C . VAL A 1 73 ? 13.317 -21.351 -10.112 1.00 86.38 73 VAL A C 1
ATOM 535 O O . VAL A 1 73 ? 14.382 -21.487 -10.703 1.00 86.38 73 VAL A O 1
ATOM 538 N N . PHE A 1 74 ? 13.138 -20.421 -9.172 1.00 87.12 74 PHE A N 1
ATOM 539 C CA . PHE A 1 74 ? 14.208 -19.536 -8.720 1.00 87.12 74 PHE A CA 1
ATOM 540 C C . PHE A 1 74 ? 15.402 -20.345 -8.203 1.00 87.12 74 PHE A C 1
ATOM 542 O O . PHE A 1 74 ? 16.533 -20.096 -8.602 1.00 87.12 74 PHE A O 1
ATOM 549 N N . TRP A 1 75 ? 15.171 -21.369 -7.383 1.00 89.00 75 TRP A N 1
ATOM 550 C CA . TRP A 1 75 ? 16.244 -22.256 -6.950 1.00 89.00 75 TRP A CA 1
ATOM 551 C C . TRP A 1 75 ? 16.922 -22.957 -8.118 1.00 89.00 75 TRP A C 1
ATOM 553 O O . TRP A 1 75 ? 18.137 -22.922 -8.171 1.00 89.00 75 TRP A O 1
ATOM 563 N N . ILE A 1 76 ? 16.199 -23.535 -9.075 1.00 86.06 76 ILE A N 1
ATOM 564 C CA . ILE A 1 76 ? 16.829 -24.210 -10.223 1.00 86.06 76 ILE A CA 1
ATOM 565 C C . ILE A 1 76 ? 17.660 -23.221 -11.058 1.00 86.06 76 ILE A C 1
ATOM 567 O O . ILE A 1 76 ? 18.823 -23.476 -11.343 1.00 86.06 76 ILE A O 1
ATOM 571 N N . VAL A 1 77 ? 17.100 -22.055 -11.388 1.00 83.69 77 VAL A N 1
ATOM 572 C CA . VAL A 1 77 ? 17.753 -21.057 -12.252 1.00 83.69 77 VAL A CA 1
ATOM 573 C C . VAL A 1 77 ? 18.974 -20.414 -11.586 1.00 83.69 77 VAL A C 1
ATOM 575 O O . VAL A 1 77 ? 19.949 -20.093 -12.265 1.00 83.69 77 VAL A O 1
ATOM 578 N N . PHE A 1 78 ? 18.932 -20.199 -10.269 1.00 78.88 78 PHE A N 1
ATOM 579 C CA . PHE A 1 78 ? 19.984 -19.474 -9.551 1.00 78.88 78 PHE A CA 1
ATOM 580 C C . PHE A 1 78 ? 20.965 -20.379 -8.793 1.00 78.88 78 PHE A C 1
ATOM 582 O O . PHE A 1 78 ? 22.082 -19.942 -8.521 1.00 78.88 78 PHE A O 1
ATOM 589 N N . LYS A 1 79 ? 20.612 -21.630 -8.472 1.00 71.69 79 LYS A N 1
ATOM 590 C CA . LYS A 1 79 ? 21.505 -22.569 -7.768 1.00 71.69 79 LYS A CA 1
ATOM 591 C C . LYS A 1 79 ? 22.653 -23.057 -8.651 1.00 71.69 79 LYS A C 1
ATOM 593 O O . LYS A 1 79 ? 23.759 -23.217 -8.143 1.00 71.69 79 LYS A O 1
ATOM 598 N N . ASP A 1 80 ? 22.435 -23.188 -9.957 1.00 59.22 80 ASP A N 1
ATOM 599 C CA . ASP A 1 80 ? 23.484 -23.597 -10.901 1.00 59.22 80 ASP A CA 1
ATOM 600 C C . ASP A 1 80 ? 24.456 -22.455 -11.261 1.00 59.22 80 ASP A C 1
ATOM 602 O O . ASP A 1 80 ? 25.447 -22.669 -11.957 1.00 59.22 80 ASP A O 1
ATOM 606 N N . ARG A 1 81 ? 24.241 -21.233 -10.746 1.00 59.16 81 ARG A N 1
ATOM 607 C CA . ARG A 1 81 ? 25.178 -20.108 -10.932 1.00 59.16 81 ARG A CA 1
ATOM 608 C C . ARG A 1 81 ? 26.337 -20.074 -9.934 1.00 59.16 81 ARG A C 1
ATOM 610 O O . ARG A 1 81 ? 27.183 -19.186 -10.016 1.00 59.16 81 ARG A O 1
ATOM 617 N N . GLY A 1 82 ? 26.412 -21.038 -9.018 1.00 49.44 82 GLY A N 1
ATOM 618 C CA . GLY A 1 82 ? 27.567 -21.237 -8.147 1.00 49.44 82 GLY A CA 1
ATOM 619 C C . GLY A 1 82 ? 28.489 -22.336 -8.674 1.00 49.44 82 GLY A C 1
ATOM 620 O O . GLY A 1 82 ? 28.286 -23.498 -8.350 1.00 49.44 82 GLY A O 1
ATOM 621 N N . THR A 1 83 ? 29.539 -21.966 -9.417 1.00 47.00 83 THR A N 1
ATOM 622 C CA . THR A 1 83 ? 30.721 -22.814 -9.718 1.00 47.00 83 THR A CA 1
ATOM 623 C C . THR A 1 83 ? 30.429 -24.221 -10.267 1.00 47.00 83 THR A C 1
ATOM 625 O O . THR A 1 83 ? 30.501 -25.210 -9.544 1.00 47.00 83 THR A O 1
ATOM 628 N N . GLY A 1 84 ? 30.215 -24.342 -11.577 1.00 41.16 84 GLY A N 1
ATOM 629 C CA . GLY A 1 84 ? 30.253 -25.642 -12.250 1.00 41.16 84 GLY A CA 1
ATOM 630 C C . GLY A 1 84 ? 30.009 -25.529 -13.746 1.00 41.16 84 GLY A C 1
ATOM 631 O O . GLY A 1 84 ? 28.892 -25.264 -14.170 1.00 41.16 84 GLY A O 1
ATOM 632 N N . GLY A 1 85 ? 31.054 -25.718 -14.554 1.00 46.50 85 GLY A N 1
ATOM 633 C CA . GLY A 1 85 ? 30.922 -25.819 -16.004 1.00 46.50 85 GLY A CA 1
ATOM 634 C C . GLY A 1 85 ? 30.049 -27.014 -16.381 1.00 46.50 85 GLY A C 1
ATOM 635 O O . GLY A 1 85 ? 30.420 -28.156 -16.125 1.00 46.50 85 GLY A O 1
ATOM 636 N N . GLY A 1 86 ? 28.899 -26.745 -16.988 1.00 40.84 86 GLY A N 1
ATOM 637 C CA . GLY A 1 86 ? 28.050 -27.750 -17.611 1.00 40.84 86 GLY A CA 1
ATOM 638 C C . GLY A 1 86 ? 27.862 -27.408 -19.080 1.00 40.84 86 GLY A C 1
ATOM 639 O O . GLY A 1 86 ? 27.128 -26.477 -19.405 1.00 40.84 86 GLY A O 1
ATOM 640 N N . SER A 1 87 ? 28.527 -28.152 -19.965 1.00 49.34 87 SER A N 1
ATOM 641 C CA . SER A 1 87 ? 28.173 -28.201 -21.385 1.00 49.34 87 SER A CA 1
ATOM 642 C C . SER A 1 87 ? 26.754 -28.748 -21.511 1.00 49.34 87 SER A C 1
ATOM 644 O O . SER A 1 87 ? 26.520 -29.933 -21.288 1.00 49.34 87 SER A O 1
ATOM 646 N N . GLY A 1 88 ? 25.802 -27.881 -21.843 1.00 40.75 88 GLY A N 1
ATOM 647 C CA . GLY A 1 88 ? 24.483 -28.292 -22.302 1.00 40.75 88 GLY A CA 1
ATOM 648 C C . GLY A 1 88 ? 24.499 -28.429 -23.818 1.00 40.75 88 GLY A C 1
ATOM 649 O O . GLY A 1 88 ? 24.354 -27.430 -24.519 1.00 40.75 88 GLY A O 1
ATOM 650 N N . ASP A 1 89 ? 24.674 -29.653 -24.316 1.00 43.22 89 ASP A N 1
ATOM 651 C CA . ASP A 1 89 ? 24.390 -29.999 -25.708 1.00 43.22 89 ASP A CA 1
ATOM 652 C C . ASP A 1 89 ? 22.906 -29.741 -25.996 1.00 43.22 89 ASP A C 1
ATOM 654 O O . ASP A 1 89 ? 22.008 -30.465 -25.559 1.00 43.22 89 ASP A O 1
ATOM 658 N N . GLY A 1 90 ? 22.643 -28.664 -26.730 1.00 48.50 90 GLY A N 1
ATOM 659 C CA . GLY A 1 90 ? 21.329 -28.362 -27.262 1.00 48.50 90 GLY A CA 1
ATOM 660 C C . GLY A 1 90 ? 20.998 -29.291 -28.424 1.00 48.50 90 GLY A C 1
ATOM 661 O O . GLY A 1 90 ? 21.425 -29.051 -29.549 1.00 48.50 90 GLY A O 1
ATOM 662 N N . VAL A 1 91 ? 20.157 -30.298 -28.183 1.00 45.81 91 VAL A N 1
ATOM 663 C CA . VAL A 1 91 ? 19.358 -30.935 -29.238 1.00 45.81 91 VAL A CA 1
ATOM 664 C C . VAL A 1 91 ? 17.928 -31.100 -28.735 1.00 45.81 91 VAL A C 1
ATOM 666 O O . VAL A 1 91 ? 17.602 -32.010 -27.982 1.00 45.81 91 VAL A O 1
ATOM 669 N N . GLY A 1 92 ? 17.060 -30.195 -29.180 1.00 38.59 92 GLY A N 1
ATOM 670 C CA . GLY A 1 92 ? 15.627 -30.215 -28.900 1.00 38.59 92 GLY A CA 1
ATOM 671 C C . GLY A 1 92 ? 14.845 -29.644 -30.073 1.00 38.59 92 GLY A C 1
ATOM 672 O O . GLY A 1 92 ? 14.194 -28.613 -29.959 1.00 38.59 92 GLY A O 1
ATOM 673 N N . LYS A 1 93 ? 14.958 -30.293 -31.235 1.00 43.88 93 LYS A N 1
ATOM 674 C CA . LYS A 1 93 ? 14.147 -30.013 -32.423 1.00 43.88 93 LYS A CA 1
ATOM 675 C C . LYS A 1 93 ? 12.770 -30.650 -32.212 1.00 43.88 93 LYS A C 1
ATOM 677 O O . LYS A 1 93 ? 12.626 -31.857 -32.360 1.00 43.88 93 LYS A O 1
ATOM 682 N N . GLY A 1 94 ? 11.777 -29.844 -31.847 1.00 36.66 94 GLY A N 1
ATOM 683 C CA . GLY A 1 94 ? 10.383 -30.267 -31.709 1.00 36.66 94 G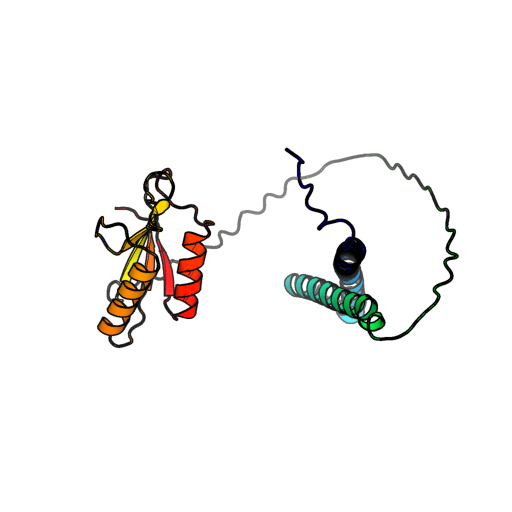LY A CA 1
ATOM 684 C C . GLY A 1 94 ? 9.464 -29.350 -32.503 1.00 36.66 94 GLY A C 1
ATOM 685 O O . GLY A 1 94 ? 9.005 -28.335 -31.993 1.00 36.66 94 GLY A O 1
ATOM 686 N N . SER A 1 95 ? 9.220 -29.696 -33.766 1.00 45.25 95 SER A N 1
ATOM 687 C CA . SER A 1 95 ? 8.158 -29.115 -34.586 1.00 45.25 95 SER A CA 1
ATOM 688 C C . SER A 1 95 ? 6.802 -29.656 -34.133 1.00 45.25 95 SER A C 1
ATOM 690 O O . SER A 1 95 ? 6.619 -30.872 -34.091 1.00 45.25 95 SER A O 1
ATOM 692 N N . GLY A 1 96 ? 5.842 -28.775 -33.858 1.00 32.47 96 GLY A N 1
ATOM 693 C CA . GLY A 1 96 ? 4.470 -29.168 -33.551 1.00 32.47 96 GLY A CA 1
ATOM 694 C C . GLY A 1 96 ? 3.499 -27.997 -33.658 1.00 32.47 96 GLY A C 1
ATOM 695 O O . GLY A 1 96 ? 3.286 -27.260 -32.705 1.00 32.47 96 GLY A O 1
ATOM 696 N N . SER A 1 97 ? 2.907 -27.845 -34.836 1.00 37.12 97 SER A N 1
ATOM 697 C CA . SER A 1 97 ? 1.634 -27.159 -35.097 1.00 37.12 97 SER A CA 1
ATOM 698 C C . SER A 1 97 ? 0.854 -28.044 -36.077 1.00 37.12 97 SER A C 1
ATOM 700 O O . SER A 1 97 ? 1.503 -28.829 -36.774 1.00 37.12 97 SER A O 1
ATOM 702 N N . PRO A 1 98 ? -0.472 -27.894 -36.251 1.00 58.72 98 PRO A N 1
ATOM 703 C CA . PRO A 1 98 ? -1.470 -27.172 -35.454 1.00 58.72 98 PRO A CA 1
ATOM 704 C C . PRO A 1 98 ? -2.661 -28.091 -35.081 1.00 58.72 98 PRO A C 1
ATOM 706 O O . PRO A 1 98 ? -2.743 -29.236 -35.530 1.00 58.72 98 PRO A O 1
ATOM 709 N N . THR A 1 99 ? -3.644 -27.609 -34.315 1.00 35.12 99 THR A N 1
ATOM 710 C CA . THR A 1 99 ? -5.006 -28.165 -34.425 1.00 35.12 99 THR A CA 1
ATOM 711 C C . THR A 1 99 ? -6.052 -27.086 -34.186 1.00 35.12 99 THR A C 1
ATOM 713 O O . THR A 1 99 ? -6.224 -26.589 -33.075 1.00 35.12 99 THR A O 1
ATOM 716 N N . ASP A 1 100 ? -6.741 -26.749 -35.273 1.00 47.06 100 ASP A N 1
ATOM 717 C CA . ASP A 1 100 ? -8.017 -26.052 -35.291 1.00 47.06 100 ASP A CA 1
ATOM 718 C C . ASP A 1 100 ? -9.104 -26.907 -34.635 1.00 47.06 100 ASP A C 1
ATOM 720 O O . ASP A 1 100 ? -9.222 -28.107 -34.885 1.00 47.06 100 ASP A O 1
ATOM 724 N N . SER A 1 101 ? -9.978 -26.277 -33.857 1.00 43.97 101 SER A N 1
ATOM 725 C CA . SER A 1 101 ? -11.333 -26.782 -33.642 1.00 43.97 101 SER A CA 1
ATOM 726 C C . SER A 1 101 ? -12.279 -25.605 -33.472 1.00 43.97 101 SER A C 1
ATOM 728 O O . SER A 1 101 ? -12.412 -25.006 -32.409 1.00 43.97 101 SER A O 1
ATOM 730 N N . THR A 1 102 ? -12.918 -25.276 -34.591 1.00 42.59 102 THR A N 1
ATOM 731 C CA . THR A 1 102 ? -14.123 -24.457 -34.677 1.00 42.59 102 THR A CA 1
ATOM 732 C C . THR A 1 102 ? -15.314 -25.275 -34.173 1.00 42.59 102 THR A C 1
ATOM 734 O O . THR A 1 102 ? -15.554 -26.376 -34.661 1.00 42.59 102 THR A O 1
ATOM 737 N N . GLY A 1 103 ? -16.087 -24.722 -33.240 1.00 45.25 103 GLY A N 1
ATOM 738 C CA . GLY A 1 103 ? -17.402 -25.220 -32.832 1.00 45.25 103 GLY A CA 1
ATOM 739 C C . GLY A 1 103 ? -18.329 -24.034 -32.564 1.00 45.25 103 GLY A C 1
ATOM 740 O O . GLY A 1 103 ? -17.957 -23.111 -31.847 1.00 45.25 103 GLY A O 1
ATOM 741 N N . LYS A 1 104 ? -19.494 -24.032 -33.213 1.00 45.47 104 LYS A N 1
ATOM 742 C CA . LYS A 1 104 ? -20.397 -22.899 -33.468 1.00 45.47 104 LYS A CA 1
ATOM 743 C C . LYS A 1 104 ? -21.762 -23.138 -32.790 1.00 45.47 104 LYS A C 1
ATOM 745 O O . LYS A 1 104 ? -22.241 -24.265 -32.859 1.00 45.47 104 LYS A O 1
ATOM 750 N N . GLY A 1 105 ? -22.382 -22.068 -32.264 1.00 38.69 105 GLY A N 1
ATOM 751 C CA . GLY A 1 105 ? -23.825 -21.907 -31.941 1.00 38.69 105 GLY A CA 1
ATOM 752 C C . GLY A 1 105 ? -24.288 -22.452 -30.575 1.00 38.69 105 GLY A C 1
ATOM 753 O O . GLY A 1 105 ? -23.823 -23.502 -30.155 1.00 38.69 105 GLY A O 1
ATOM 754 N N . ASP A 1 106 ? -25.205 -21.849 -29.807 1.00 44.75 106 ASP A N 1
ATOM 755 C CA . ASP A 1 106 ? -26.031 -20.624 -29.901 1.00 44.75 106 ASP A CA 1
ATOM 756 C C . ASP A 1 106 ? -26.686 -20.346 -28.495 1.00 44.75 106 ASP A C 1
ATOM 758 O O . ASP A 1 106 ? -26.540 -21.186 -27.601 1.00 44.75 106 ASP A O 1
ATOM 762 N N . PRO A 1 107 ? -27.361 -19.192 -28.250 1.00 65.25 107 PRO A N 1
ATOM 763 C CA . PRO A 1 107 ? -27.786 -18.646 -26.928 1.00 65.25 107 PRO A CA 1
ATOM 764 C C . PRO A 1 107 ? -29.274 -18.981 -26.586 1.00 65.25 107 PRO A C 1
ATOM 766 O O . PRO A 1 107 ? -29.815 -19.871 -27.238 1.00 65.25 107 PRO A O 1
ATOM 769 N N . PRO A 1 108 ? -30.058 -18.283 -25.707 1.00 66.75 108 PRO A N 1
ATOM 770 C CA . PRO A 1 108 ? -29.857 -17.476 -24.475 1.00 66.75 108 PRO A CA 1
ATOM 771 C C . PRO A 1 108 ? -30.723 -17.976 -23.265 1.00 66.75 108 PRO A C 1
ATOM 773 O O . PRO A 1 108 ? -31.641 -18.767 -23.463 1.00 66.75 108 PRO A O 1
ATOM 776 N N . LYS A 1 109 ? -30.500 -17.473 -22.028 1.00 42.09 109 LYS A N 1
ATOM 777 C CA . LYS A 1 109 ? -31.466 -17.307 -20.884 1.00 42.09 109 LYS A CA 1
ATOM 778 C C . LYS A 1 109 ? -30.690 -17.181 -19.563 1.00 42.09 109 LYS A C 1
ATOM 780 O O . LYS A 1 109 ? -29.685 -17.853 -19.403 1.00 42.09 109 LYS A O 1
ATOM 785 N N . ALA A 1 110 ? -31.086 -16.443 -18.538 1.00 43.59 110 ALA A N 1
ATOM 786 C CA . ALA A 1 110 ? -32.124 -15.456 -18.284 1.00 43.59 110 ALA A CA 1
ATOM 787 C C . ALA A 1 110 ? -31.611 -14.653 -17.072 1.00 43.59 110 ALA A C 1
ATOM 789 O O . ALA A 1 110 ? -30.839 -15.180 -16.269 1.00 43.59 110 ALA A O 1
ATOM 790 N N . ASP A 1 111 ? -32.033 -13.399 -16.964 1.00 54.28 111 ASP A N 1
ATOM 791 C CA . ASP A 1 111 ? -31.846 -12.553 -15.790 1.00 54.28 111 ASP A CA 1
ATOM 792 C C . ASP A 1 111 ? -32.174 -13.287 -14.485 1.00 54.28 111 ASP A C 1
ATOM 794 O O . ASP A 1 111 ? -33.311 -13.713 -14.289 1.00 54.28 111 ASP A O 1
ATOM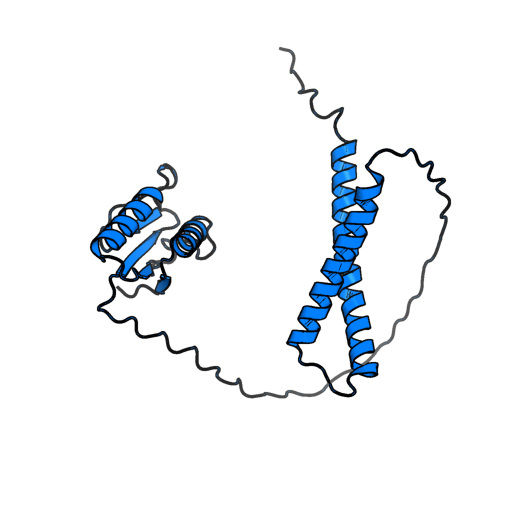 798 N N . ASP A 1 112 ? -31.214 -13.344 -13.560 1.00 49.22 112 ASP A N 1
ATOM 799 C CA . ASP A 1 112 ? -31.517 -13.588 -12.152 1.00 49.22 112 ASP A CA 1
ATOM 800 C C . ASP A 1 112 ? -31.003 -12.403 -11.330 1.00 49.22 112 ASP A C 1
ATOM 802 O O . ASP A 1 112 ? -29.859 -12.330 -10.869 1.00 49.22 112 ASP A O 1
ATOM 806 N N . LYS A 1 113 ? -31.883 -11.400 -11.224 1.00 51.84 113 LYS A N 1
ATOM 807 C CA . LYS A 1 113 ? -31.758 -10.264 -10.312 1.00 51.84 113 LYS A CA 1
ATOM 808 C C . LYS A 1 113 ? -31.792 -10.791 -8.883 1.00 51.84 113 LYS A C 1
ATOM 810 O O . LYS A 1 113 ? -32.840 -10.822 -8.241 1.00 51.84 113 LYS A O 1
ATOM 815 N N . ARG A 1 114 ? -30.629 -11.149 -8.348 1.00 49.19 114 ARG A N 1
ATOM 816 C CA . ARG A 1 114 ? -30.474 -11.309 -6.905 1.00 49.19 114 ARG A CA 1
ATOM 817 C C . ARG A 1 114 ? -30.432 -9.910 -6.278 1.00 49.19 114 ARG A C 1
ATOM 819 O O . ARG A 1 114 ? -29.622 -9.090 -6.717 1.00 49.19 114 ARG A O 1
ATOM 826 N N . PRO A 1 115 ? -31.296 -9.592 -5.298 1.00 58.50 115 PRO A N 1
ATOM 827 C CA . PRO A 1 115 ? -31.260 -8.292 -4.646 1.00 58.50 115 PRO A CA 1
ATOM 828 C C . PRO A 1 115 ? -29.878 -8.081 -4.009 1.00 58.50 115 PRO A C 1
ATOM 830 O O . PRO A 1 115 ? -29.340 -9.022 -3.413 1.00 58.50 115 PRO A O 1
ATOM 833 N N . PRO A 1 116 ? -29.279 -6.883 -4.136 1.00 59.00 116 PRO A N 1
ATOM 834 C CA . PRO A 1 116 ? -28.019 -6.585 -3.481 1.00 59.00 116 PRO A CA 1
ATOM 835 C C . PRO A 1 116 ? -28.229 -6.737 -1.977 1.00 59.00 116 PRO A C 1
ATOM 837 O O . PRO A 1 116 ? -29.047 -6.038 -1.376 1.00 59.00 116 PRO A O 1
ATOM 840 N N . VAL A 1 117 ? -27.496 -7.668 -1.369 1.00 55.31 117 VAL A N 1
ATOM 841 C CA . VAL A 1 117 ? -27.329 -7.687 0.081 1.00 55.31 117 VAL A CA 1
ATOM 842 C C . VAL A 1 117 ? -26.667 -6.359 0.419 1.00 55.31 117 VAL A C 1
ATOM 844 O O . VAL A 1 117 ? -25.500 -6.143 0.089 1.00 55.31 117 VAL A O 1
ATOM 847 N N . LYS A 1 118 ? -27.443 -5.445 1.007 1.00 48.59 118 LYS A N 1
ATOM 848 C CA . LYS A 1 118 ? -26.920 -4.260 1.677 1.00 48.59 118 LYS A CA 1
ATOM 849 C C . LYS A 1 118 ? -26.025 -4.776 2.795 1.00 48.59 118 LYS A C 1
ATOM 851 O O . LYS A 1 118 ? -26.497 -5.148 3.862 1.00 48.59 118 LYS A O 1
ATOM 856 N N . VAL A 1 119 ? -24.737 -4.892 2.500 1.00 48.19 119 VAL A N 1
ATOM 857 C CA . VAL A 1 119 ? -23.715 -4.889 3.533 1.00 48.19 119 VAL A CA 1
ATOM 858 C C . VAL A 1 119 ? -23.787 -3.478 4.079 1.00 48.19 119 VAL A C 1
ATOM 860 O O . VAL A 1 119 ? -23.329 -2.544 3.420 1.00 48.19 119 VAL A O 1
ATOM 863 N N . ASP A 1 120 ? -24.479 -3.316 5.205 1.00 47.28 120 ASP A N 1
ATOM 864 C CA . ASP A 1 120 ? -24.462 -2.056 5.926 1.00 47.28 120 ASP A CA 1
ATOM 865 C C . ASP A 1 120 ? -22.986 -1.695 6.126 1.00 47.28 120 ASP A C 1
ATOM 867 O O . ASP A 1 120 ? -22.232 -2.505 6.685 1.00 47.28 120 ASP A O 1
ATOM 871 N N . PRO A 1 121 ? -22.523 -0.553 5.583 1.00 58.47 121 PRO A N 1
ATOM 872 C CA . PRO A 1 121 ? -21.151 -0.135 5.778 1.00 58.47 121 PRO A CA 1
ATOM 873 C C . PRO A 1 121 ? -20.908 -0.110 7.288 1.00 58.47 121 PRO A C 1
ATOM 875 O O . PRO A 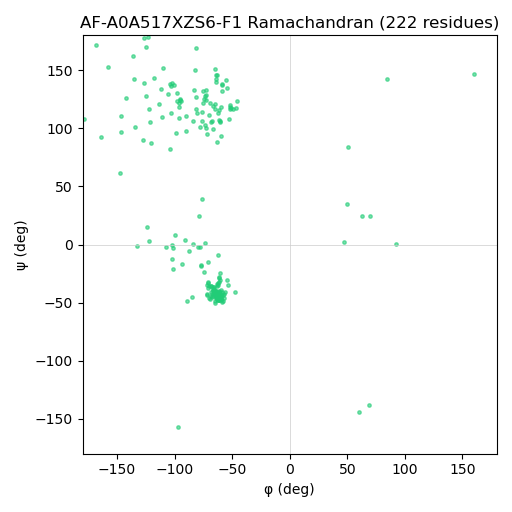1 121 ? -21.789 0.355 8.020 1.00 58.47 121 PRO A O 1
ATOM 878 N N . PRO A 1 122 ? -19.772 -0.647 7.773 1.00 56.53 122 PRO A N 1
ATOM 879 C CA . PRO A 1 122 ? -19.462 -0.626 9.192 1.00 56.53 122 PRO A CA 1
ATOM 880 C C . PRO A 1 122 ? -19.670 0.802 9.676 1.00 56.53 122 PRO A C 1
ATOM 882 O O . PRO A 1 122 ? -19.035 1.726 9.163 1.00 56.53 122 PRO A O 1
ATOM 885 N N . LYS A 1 123 ? -20.637 0.969 10.587 1.00 52.09 123 LYS A N 1
ATOM 886 C CA . LYS A 1 123 ? -20.984 2.257 11.182 1.00 52.09 123 LYS A CA 1
ATOM 887 C C . LYS A 1 123 ? -19.656 2.906 11.580 1.00 52.09 123 LYS A C 1
ATOM 889 O O . LYS A 1 123 ? -18.928 2.275 12.354 1.00 52.09 123 LYS A O 1
ATOM 894 N N . PRO A 1 124 ? -19.285 4.071 11.012 1.00 55.34 124 PRO A N 1
ATOM 895 C CA . PRO A 1 124 ? -18.061 4.750 11.397 1.00 55.34 124 PRO A CA 1
ATOM 896 C C . PRO A 1 124 ? -18.106 4.858 12.910 1.00 55.34 124 PRO A C 1
ATOM 898 O O . PRO A 1 124 ? -19.094 5.361 13.446 1.00 55.34 124 PRO A O 1
ATOM 901 N N . ALA A 1 125 ? -17.120 4.276 13.595 1.00 54.78 125 ALA A N 1
ATOM 902 C CA . ALA A 1 125 ? -17.024 4.430 15.034 1.00 54.78 125 ALA A CA 1
ATOM 903 C C . ALA A 1 125 ? -17.084 5.935 15.296 1.00 54.78 125 ALA A C 1
ATOM 905 O O . ALA A 1 125 ? -16.242 6.663 14.767 1.00 54.78 125 ALA A O 1
ATOM 906 N N . GLU A 1 126 ? -18.125 6.392 15.999 1.00 52.56 126 GLU A N 1
ATOM 907 C CA . GLU A 1 126 ? -18.236 7.779 16.431 1.00 52.56 126 GLU A CA 1
ATOM 908 C C . GLU A 1 126 ? -16.941 8.088 17.165 1.00 52.56 126 GLU A C 1
ATOM 910 O O . GLU A 1 126 ? -16.634 7.511 18.208 1.00 52.56 126 GLU A O 1
ATOM 915 N N . VAL A 1 127 ? -16.107 8.893 16.515 1.00 56.72 127 VAL A N 1
ATOM 916 C CA . VAL A 1 127 ? -14.835 9.307 17.068 1.00 56.72 127 VAL A CA 1
ATOM 917 C C . VAL A 1 127 ? -15.190 10.209 18.232 1.00 56.72 127 VAL A C 1
ATOM 919 O O . VAL A 1 127 ? -15.651 11.331 18.032 1.00 56.72 127 VAL A O 1
ATOM 922 N N . ASP A 1 128 ? -15.017 9.679 19.435 1.00 58.88 128 ASP A N 1
ATOM 923 C CA . ASP A 1 128 ? -15.241 10.388 20.681 1.00 58.88 128 ASP A CA 1
ATOM 924 C C . ASP A 1 128 ? -14.474 11.722 20.632 1.00 58.88 128 ASP A C 1
ATOM 926 O O . ASP A 1 128 ? -13.246 11.748 20.473 1.00 58.88 128 ASP A O 1
ATOM 930 N N . ALA A 1 129 ? -15.201 12.842 20.690 1.00 61.66 129 ALA A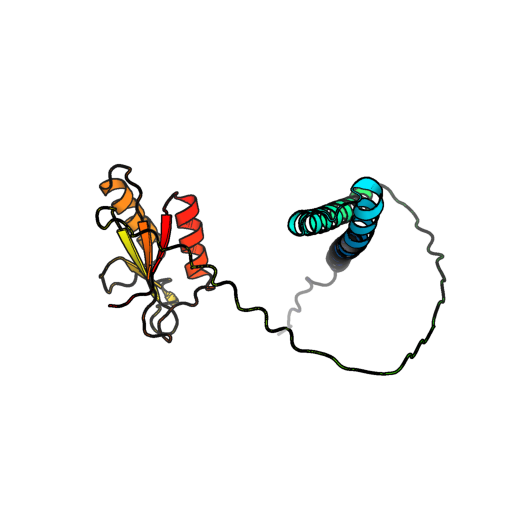 N 1
ATOM 931 C CA . ALA A 1 129 ? -14.650 14.194 20.543 1.00 61.66 129 ALA A CA 1
ATOM 932 C C . ALA A 1 129 ? -13.640 14.552 21.652 1.00 61.66 129 ALA A C 1
ATOM 934 O O . ALA A 1 129 ? -12.953 15.567 21.565 1.00 61.66 129 ALA A O 1
ATOM 935 N N . SER A 1 130 ? -13.542 13.704 22.678 1.00 65.94 130 SER A N 1
ATOM 936 C CA . SER A 1 130 ? -12.567 13.774 23.763 1.00 65.94 130 SER A CA 1
ATOM 937 C C . SER A 1 130 ? -11.163 13.285 23.381 1.00 65.94 130 SER A C 1
ATOM 939 O O . SER A 1 130 ? -10.196 13.609 24.072 1.00 65.94 130 SER A O 1
ATOM 941 N N . THR A 1 131 ? -11.012 12.531 22.286 1.00 76.50 131 THR A N 1
ATOM 942 C CA . THR A 1 131 ? -9.694 12.053 21.843 1.00 76.50 131 THR A CA 1
ATOM 943 C C . THR A 1 131 ? -8.920 13.208 21.201 1.00 76.50 131 THR A C 1
ATOM 945 O O . THR A 1 131 ? -9.473 13.878 20.331 1.00 76.50 131 THR A O 1
ATOM 948 N N . PRO A 1 132 ? -7.646 13.459 21.552 1.00 82.50 132 PRO A N 1
ATOM 949 C CA . PRO A 1 132 ? -6.847 14.489 20.895 1.00 82.50 132 PRO A CA 1
ATOM 950 C C . PRO A 1 132 ? -6.675 14.166 19.401 1.00 82.50 132 PRO A C 1
ATOM 952 O O . PRO A 1 132 ? -6.030 13.184 19.024 1.00 82.50 132 PRO A O 1
ATOM 955 N N . GLN A 1 133 ? -7.271 14.999 18.543 1.00 85.81 133 GLN A N 1
ATOM 956 C CA . GLN A 1 133 ? -7.223 14.854 17.087 1.00 85.81 133 GLN A CA 1
ATOM 957 C C . GLN A 1 133 ? -6.232 15.845 16.480 1.00 85.81 133 GLN A C 1
ATOM 959 O O . GLN A 1 133 ? -6.232 17.031 16.811 1.00 85.81 133 GLN A O 1
ATOM 964 N N . VAL A 1 134 ? -5.431 15.372 15.530 1.00 89.38 134 VAL A N 1
ATOM 965 C CA . VAL A 1 134 ? -4.616 16.219 14.658 1.00 89.38 134 VAL A CA 1
ATOM 966 C C . VAL A 1 134 ? -5.195 16.129 13.257 1.00 89.38 134 VAL A C 1
ATOM 968 O O . VAL A 1 134 ? -5.120 15.085 12.610 1.00 89.38 134 VAL A O 1
ATOM 971 N N . ARG A 1 135 ? -5.802 17.223 12.791 1.00 89.50 135 ARG A N 1
ATOM 972 C CA . ARG A 1 135 ? -6.307 17.325 11.418 1.00 89.50 135 ARG A CA 1
ATOM 973 C C . ARG A 1 135 ? -5.156 17.680 10.493 1.00 89.50 135 ARG A C 1
ATOM 975 O O . ARG A 1 135 ? -4.453 18.653 10.748 1.00 89.50 135 ARG A O 1
ATOM 982 N N . VAL A 1 136 ? -4.962 16.910 9.432 1.00 91.25 136 VAL A N 1
ATOM 983 C CA . VAL A 1 136 ? -3.986 17.219 8.387 1.00 91.25 136 VAL A CA 1
ATOM 984 C C . VAL A 1 136 ? -4.717 17.302 7.062 1.00 91.25 136 VAL A C 1
ATOM 986 O O . VAL A 1 136 ? -5.300 16.317 6.612 1.00 91.25 136 VAL A O 1
ATOM 989 N N . THR A 1 137 ? -4.699 18.484 6.450 1.00 91.44 137 THR A N 1
ATOM 990 C CA . THR A 1 137 ? -5.299 18.698 5.131 1.00 91.44 137 THR A CA 1
ATOM 991 C C . THR A 1 137 ? -4.232 18.559 4.058 1.00 91.44 137 THR A C 1
ATOM 993 O O . THR A 1 137 ? -3.219 19.258 4.114 1.00 91.44 137 THR A O 1
ATOM 996 N N . PHE A 1 138 ? -4.456 17.677 3.085 1.00 90.56 138 PHE A N 1
ATOM 997 C CA . PHE A 1 138 ? -3.509 17.423 1.998 1.00 90.56 138 PHE A CA 1
ATOM 998 C C . PHE A 1 138 ? -3.863 18.264 0.777 1.00 90.56 138 PHE A C 1
ATOM 1000 O O . PHE A 1 138 ? -4.982 18.195 0.263 1.00 90.56 138 PHE A O 1
ATOM 1007 N N . LEU A 1 139 ? -2.890 19.030 0.297 1.00 89.56 139 LEU A N 1
ATOM 1008 C CA . LEU A 1 139 ? -3.023 19.856 -0.892 1.00 89.56 139 LEU A CA 1
ATOM 1009 C C . LEU A 1 139 ? -2.307 19.219 -2.081 1.00 89.56 139 LEU A C 1
ATOM 1011 O O . LEU A 1 139 ? -1.190 18.712 -1.964 1.00 89.56 139 LEU A O 1
ATOM 1015 N N . GLY A 1 140 ? -2.961 19.284 -3.232 1.00 88.75 140 GLY A N 1
ATOM 1016 C CA . GLY A 1 140 ? -2.444 18.906 -4.538 1.00 88.75 140 GLY A CA 1
ATOM 1017 C C . GLY A 1 140 ? -2.520 20.066 -5.530 1.00 88.75 140 GLY A C 1
ATOM 1018 O O . GLY A 1 140 ? -3.006 21.154 -5.211 1.00 88.75 140 GLY A O 1
ATOM 1019 N N . GLY A 1 141 ? -2.032 19.815 -6.746 1.00 86.00 141 GLY A N 1
ATOM 1020 C CA . GLY A 1 141 ? -2.084 20.775 -7.852 1.00 86.00 141 GLY A CA 1
ATOM 1021 C C . GLY A 1 141 ? -1.346 22.085 -7.558 1.00 86.00 141 GLY A C 1
ATOM 1022 O O . GLY A 1 141 ? -0.330 22.095 -6.863 1.00 86.00 141 GLY A O 1
ATOM 1023 N N . ASP A 1 142 ? -1.892 23.191 -8.064 1.00 81.62 142 ASP A N 1
ATOM 1024 C CA . ASP A 1 142 ? -1.309 24.539 -7.958 1.00 81.62 142 ASP A CA 1
ATOM 1025 C C . ASP A 1 142 ? -1.367 25.125 -6.537 1.00 81.62 142 ASP A C 1
ATOM 1027 O O . ASP A 1 142 ? -0.693 26.108 -6.231 1.00 81.62 142 ASP A O 1
ATOM 1031 N N . ALA A 1 143 ? -2.178 24.532 -5.654 1.00 81.25 143 ALA A N 1
ATOM 1032 C CA . ALA A 1 143 ? -2.252 24.925 -4.249 1.00 81.25 143 ALA A CA 1
ATOM 1033 C C . ALA A 1 143 ? -1.063 24.397 -3.428 1.00 81.25 143 ALA A C 1
ATOM 1035 O O . ALA A 1 143 ? -0.792 24.900 -2.336 1.00 81.25 143 ALA A O 1
ATOM 1036 N N . ALA A 1 144 ? -0.357 23.387 -3.939 1.00 85.06 144 ALA A N 1
ATOM 1037 C CA . ALA A 1 144 ? 0.873 22.900 -3.344 1.00 85.06 144 ALA A CA 1
ATOM 1038 C C . ALA A 1 144 ? 2.071 23.763 -3.761 1.00 85.06 144 ALA A C 1
ATOM 1040 O O . ALA A 1 144 ? 2.126 24.286 -4.871 1.00 85.06 144 ALA A O 1
ATOM 1041 N N . GLN A 1 145 ? 3.084 23.857 -2.895 1.00 84.62 145 GLN A N 1
ATOM 1042 C CA . GLN A 1 145 ? 4.381 24.441 -3.247 1.00 84.62 145 GLN A CA 1
ATOM 1043 C C . GLN A 1 145 ? 5.410 23.318 -3.440 1.00 84.62 145 GLN A C 1
ATOM 1045 O O . GLN A 1 145 ? 6.181 23.024 -2.516 1.00 84.62 145 GLN A O 1
ATOM 1050 N N . PRO A 1 146 ? 5.456 22.675 -4.626 1.00 79.31 146 PRO A N 1
ATOM 1051 C CA . PRO A 1 146 ? 6.314 21.517 -4.861 1.00 79.31 146 PRO A CA 1
ATOM 1052 C C . PRO A 1 146 ? 7.801 21.847 -4.720 1.00 79.31 146 PRO A C 1
ATOM 1054 O O . PRO A 1 146 ? 8.552 21.027 -4.201 1.00 79.31 146 PRO A O 1
ATOM 1057 N N . ALA A 1 147 ? 8.217 23.065 -5.085 1.00 78.31 147 ALA A N 1
ATOM 1058 C CA . ALA A 1 147 ? 9.603 23.519 -4.947 1.00 78.31 147 ALA A CA 1
ATOM 1059 C C . ALA A 1 147 ? 10.096 23.537 -3.486 1.00 78.31 147 ALA A C 1
ATOM 1061 O O . ALA A 1 147 ? 11.287 23.376 -3.242 1.00 78.31 147 ALA A O 1
ATOM 1062 N N . GLY A 1 148 ? 9.187 23.713 -2.520 1.00 80.06 148 GLY A N 1
ATOM 1063 C CA . GLY A 1 148 ? 9.502 23.710 -1.089 1.00 80.06 148 GLY A CA 1
ATOM 1064 C C . GLY A 1 148 ? 9.128 22.415 -0.368 1.00 80.06 148 GLY A C 1
ATOM 1065 O O . GLY A 1 148 ? 9.310 22.333 0.843 1.00 80.06 148 GLY A O 1
ATOM 1066 N N . GLY A 1 149 ? 8.556 21.429 -1.068 1.00 87.56 149 GLY A N 1
ATOM 1067 C CA . GLY A 1 149 ? 8.062 20.198 -0.447 1.00 87.56 149 GLY A CA 1
ATOM 1068 C C . GLY A 1 149 ? 6.915 20.416 0.551 1.00 87.56 149 GLY A C 1
ATOM 1069 O O . GLY A 1 149 ? 6.742 19.614 1.473 1.00 87.56 149 GLY A O 1
ATOM 1070 N N . ARG A 1 150 ? 6.158 21.514 0.414 1.00 90.81 150 ARG A N 1
ATOM 1071 C CA . ARG A 1 150 ? 5.087 21.892 1.344 1.00 90.81 150 ARG A CA 1
ATOM 1072 C C . ARG A 1 150 ? 3.724 21.564 0.750 1.00 90.81 150 ARG A C 1
ATOM 1074 O O . ARG A 1 150 ? 3.306 22.174 -0.235 1.00 90.81 150 ARG A O 1
ATOM 1081 N N . PHE A 1 151 ? 3.044 20.607 1.372 1.00 90.44 151 PHE A N 1
ATOM 1082 C CA . PHE A 1 151 ? 1.801 20.017 0.862 1.00 90.44 151 PHE A CA 1
ATOM 1083 C C . PHE A 1 151 ? 0.697 19.926 1.919 1.00 90.44 151 PHE A C 1
ATOM 1085 O O . PHE A 1 151 ? -0.391 19.441 1.619 1.00 90.44 151 PHE A O 1
ATOM 1092 N N . TYR A 1 152 ? 0.963 20.348 3.157 1.00 90.75 152 TYR A N 1
ATOM 1093 C CA . TYR A 1 152 ? 0.106 20.016 4.291 1.00 90.75 152 TYR A CA 1
ATOM 1094 C C . TYR A 1 152 ? -0.332 21.265 5.050 1.00 90.75 152 TYR A C 1
ATOM 1096 O O . TYR A 1 152 ? 0.488 22.138 5.327 1.00 90.75 152 TYR A O 1
ATOM 1104 N N . TYR A 1 153 ? -1.597 21.308 5.457 1.00 92.38 153 TYR A N 1
ATOM 1105 C CA . TYR A 1 153 ? -2.047 22.153 6.565 1.00 92.38 153 TYR A CA 1
ATOM 1106 C C . TYR A 1 153 ? -2.242 21.290 7.804 1.00 92.38 153 TYR A C 1
ATOM 1108 O O . TYR A 1 153 ? -2.762 20.180 7.701 1.00 92.38 153 TYR A O 1
ATOM 1116 N N . VAL A 1 154 ? -1.840 21.793 8.968 1.00 91.94 154 VAL A N 1
ATOM 1117 C CA . VAL A 1 154 ? -2.021 21.106 10.253 1.00 91.94 154 VAL A CA 1
ATOM 1118 C C . VAL A 1 154 ? -3.000 21.917 11.095 1.00 91.94 154 VAL A C 1
ATOM 1120 O O . VAL A 1 154 ? -2.741 23.081 11.388 1.00 91.94 154 VAL A O 1
ATOM 1123 N N . GLY A 1 155 ? -4.114 21.301 11.483 1.00 88.69 155 GLY A N 1
ATOM 1124 C CA . GLY A 1 155 ? -5.233 21.973 12.137 1.00 88.69 155 GLY A CA 1
ATOM 1125 C C . GLY A 1 155 ? -5.955 22.928 11.186 1.00 88.69 155 GLY A C 1
ATOM 1126 O O . GLY A 1 155 ? -6.161 22.610 10.015 1.00 88.69 155 GLY A O 1
ATOM 1127 N N . ASP A 1 156 ? -6.305 24.102 11.705 1.00 84.56 156 ASP A N 1
ATOM 1128 C CA . ASP A 1 156 ? -6.977 25.176 10.964 1.00 84.56 156 ASP A CA 1
ATOM 1129 C C . ASP A 1 156 ? -6.002 26.276 10.502 1.00 84.56 156 ASP A C 1
ATOM 1131 O O . ASP A 1 156 ? -6.415 27.316 9.986 1.00 84.56 156 ASP A O 1
ATOM 1135 N N . GLU A 1 157 ? -4.693 26.058 10.668 1.00 87.06 157 GLU A N 1
ATOM 1136 C CA . GLU A 1 157 ? -3.662 27.008 10.254 1.00 87.06 157 GLU A CA 1
ATOM 1137 C C . GLU A 1 157 ? -3.477 26.976 8.725 1.00 87.06 157 GLU A C 1
ATOM 1139 O O . GLU A 1 157 ? -3.089 25.941 8.177 1.00 87.06 157 GLU A O 1
ATOM 1144 N N . PRO A 1 158 ? -3.648 28.106 8.009 1.00 86.19 158 PRO A N 1
ATOM 1145 C CA . PRO A 1 158 ? -3.455 28.184 6.558 1.00 86.19 158 PRO A CA 1
ATOM 1146 C C . PRO A 1 158 ? -1.969 28.275 6.161 1.00 86.19 158 PRO A C 1
ATOM 1148 O O . PRO A 1 158 ? -1.628 28.804 5.101 1.00 86.19 158 PRO A O 1
ATOM 1151 N N . VAL A 1 159 ? -1.063 27.782 7.009 1.00 92.12 159 VAL A N 1
ATOM 1152 C CA . VAL A 1 159 ? 0.384 27.802 6.777 1.00 92.12 159 VAL A CA 1
ATOM 1153 C C . VAL A 1 159 ? 0.810 26.464 6.195 1.00 92.12 159 VAL A C 1
ATOM 1155 O O . VAL A 1 159 ? 0.654 25.425 6.831 1.00 92.12 159 VAL A O 1
ATOM 1158 N N . LEU A 1 160 ? 1.358 26.500 4.982 1.00 92.00 160 LEU A N 1
ATOM 1159 C CA . LEU A 1 160 ? 1.870 25.320 4.296 1.00 92.00 160 LEU A CA 1
ATOM 1160 C C . LEU A 1 160 ? 3.066 24.740 5.057 1.00 92.00 160 LEU A C 1
ATOM 1162 O O . LEU A 1 160 ? 4.082 25.417 5.215 1.00 92.00 160 LEU A O 1
ATOM 1166 N N . LYS A 1 161 ? 2.953 23.480 5.475 1.00 94.69 161 LYS A N 1
ATOM 1167 C CA . LYS A 1 161 ? 3.996 22.733 6.183 1.00 94.69 161 LYS A CA 1
ATOM 1168 C C . LYS A 1 161 ? 4.586 21.633 5.303 1.00 94.69 161 LYS A C 1
ATOM 1170 O O . LYS A 1 161 ? 3.940 21.114 4.386 1.00 94.69 161 LYS A O 1
ATOM 1175 N N . THR A 1 162 ? 5.839 21.306 5.575 1.00 95.44 162 THR A N 1
ATOM 1176 C CA . THR A 1 162 ? 6.583 20.158 5.045 1.00 95.44 162 THR A CA 1
ATOM 1177 C C . THR A 1 162 ? 6.243 18.888 5.823 1.00 95.44 162 THR A C 1
ATOM 1179 O O . THR A 1 162 ? 5.623 18.933 6.885 1.00 95.44 162 THR A O 1
ATOM 1182 N N . PHE A 1 163 ? 6.664 17.731 5.313 1.00 93.44 163 PHE A N 1
ATOM 1183 C CA . PHE A 1 163 ? 6.418 16.455 5.987 1.00 93.44 163 PHE A CA 1
ATOM 1184 C C . PHE A 1 163 ? 7.055 16.395 7.382 1.00 93.44 163 PHE A C 1
ATOM 1186 O O . PHE A 1 163 ? 6.419 15.930 8.325 1.00 93.44 163 PHE A O 1
ATOM 1193 N N . ASP A 1 164 ? 8.277 16.900 7.541 1.00 94.81 164 ASP A N 1
ATOM 1194 C CA . ASP A 1 164 ? 8.975 16.853 8.827 1.00 94.81 164 ASP A CA 1
ATOM 1195 C C . ASP A 1 164 ? 8.352 17.802 9.861 1.00 94.81 164 ASP A C 1
ATOM 1197 O O . ASP A 1 164 ? 8.257 17.455 11.037 1.00 94.81 164 ASP A O 1
ATOM 1201 N N . GLU A 1 165 ? 7.810 18.941 9.422 1.00 94.75 165 GLU A N 1
ATOM 1202 C CA . GLU A 1 165 ? 7.017 19.831 10.279 1.00 94.75 165 GLU A CA 1
ATOM 1203 C C . GLU A 1 165 ? 5.694 19.181 10.719 1.00 94.75 165 GLU A C 1
ATOM 1205 O O . GLU A 1 165 ? 5.277 19.357 11.865 1.00 94.75 165 GLU A O 1
ATOM 1210 N N . VAL A 1 166 ? 5.046 18.389 9.852 1.00 93.75 166 VAL A N 1
ATOM 1211 C CA . VAL A 1 166 ? 3.855 17.603 10.226 1.00 93.75 166 VAL A CA 1
ATOM 1212 C C . VAL A 1 166 ? 4.212 16.556 11.281 1.00 93.75 166 VAL A C 1
ATOM 1214 O O . VAL A 1 166 ? 3.499 16.443 12.278 1.00 93.75 166 VAL A O 1
ATOM 1217 N N . LYS A 1 167 ? 5.328 15.831 11.119 1.00 94.62 167 LYS A N 1
ATOM 1218 C CA . LYS A 1 167 ? 5.791 14.867 12.132 1.00 94.62 167 LYS A CA 1
ATOM 1219 C C . LYS A 1 167 ? 6.033 15.541 13.473 1.00 94.62 167 LYS A C 1
ATOM 1221 O O . LYS A 1 167 ? 5.519 15.073 14.484 1.00 94.62 167 LYS A O 1
ATOM 1226 N N . ALA A 1 168 ? 6.765 16.655 13.470 1.00 94.75 168 ALA A N 1
ATOM 1227 C CA . ALA A 1 168 ? 7.060 17.409 14.681 1.00 94.75 168 ALA A CA 1
ATOM 1228 C C . ALA A 1 168 ? 5.773 17.878 15.380 1.00 94.75 168 ALA A C 1
ATOM 1230 O O . ALA A 1 168 ? 5.658 17.758 16.598 1.00 94.75 168 ALA A O 1
ATOM 1231 N N . ALA A 1 169 ? 4.774 18.342 14.620 1.00 92.12 169 ALA A N 1
ATOM 1232 C CA . ALA A 1 169 ? 3.483 18.754 15.169 1.00 92.12 169 ALA A CA 1
ATOM 1233 C C . ALA A 1 169 ? 2.689 17.580 15.774 1.00 92.12 169 ALA A C 1
ATOM 1235 O O . ALA A 1 169 ? 2.108 17.716 16.851 1.00 92.12 169 ALA A O 1
ATOM 1236 N N . VAL A 1 170 ? 2.678 16.418 15.113 1.00 91.31 170 VAL A N 1
ATOM 1237 C CA . VAL A 1 170 ? 2.005 15.207 15.617 1.00 91.31 170 VAL A CA 1
ATOM 1238 C C . VAL A 1 170 ? 2.715 14.658 16.857 1.00 91.31 170 VAL A C 1
ATOM 1240 O O . VAL A 1 170 ? 2.054 14.279 17.822 1.00 91.31 170 VAL A O 1
ATOM 1243 N N . GLU A 1 171 ? 4.049 14.649 16.881 1.00 91.81 171 GLU A N 1
ATOM 1244 C CA . GLU A 1 171 ? 4.829 14.229 18.049 1.00 91.81 171 GLU A CA 1
ATOM 1245 C C . GLU A 1 171 ? 4.652 15.174 19.237 1.00 91.81 171 GLU A C 1
ATOM 1247 O O . GLU A 1 171 ? 4.500 14.700 20.363 1.00 91.81 171 GLU A O 1
ATOM 1252 N N . ALA A 1 172 ? 4.619 16.489 19.000 1.00 91.62 172 ALA A N 1
ATOM 1253 C CA . ALA A 1 172 ? 4.304 17.469 20.035 1.00 91.62 172 ALA A CA 1
ATOM 1254 C C . ALA A 1 172 ? 2.926 17.177 20.645 1.00 91.62 172 ALA A C 1
ATOM 1256 O O . ALA A 1 172 ? 2.813 17.006 21.856 1.00 91.62 172 ALA A O 1
ATOM 1257 N N . LYS A 1 173 ? 1.905 16.955 19.805 1.00 89.25 173 LYS A N 1
ATOM 1258 C CA . LYS A 1 173 ? 0.560 16.583 20.269 1.00 89.25 173 LYS A CA 1
ATOM 1259 C C . LYS A 1 173 ? 0.517 15.245 21.001 1.00 89.25 173 LYS A C 1
ATOM 1261 O O . LYS A 1 173 ? -0.241 15.106 21.954 1.00 89.25 173 LYS A O 1
ATOM 1266 N N . LYS A 1 174 ? 1.338 14.272 20.605 1.00 89.19 174 LYS A N 1
ATOM 1267 C CA . LYS A 1 174 ? 1.470 12.985 21.304 1.00 89.19 174 LYS A CA 1
ATOM 1268 C C . LYS A 1 174 ? 2.096 13.141 22.690 1.00 89.19 174 LYS A C 1
ATOM 1270 O O . LYS A 1 174 ? 1.671 12.457 23.619 1.00 89.19 174 LYS A O 1
ATOM 1275 N N . ARG A 1 175 ? 3.082 14.034 22.837 1.00 89.12 175 ARG A N 1
ATOM 1276 C CA . ARG A 1 175 ? 3.679 14.376 24.138 1.00 89.12 175 ARG A CA 1
ATOM 1277 C C . ARG A 1 175 ? 2.673 15.101 25.029 1.00 89.12 175 ARG A C 1
ATOM 1279 O O . ARG A 1 175 ? 2.512 14.702 26.177 1.00 89.12 175 ARG A O 1
ATOM 1286 N N . ASP A 1 176 ? 1.948 16.073 24.478 1.00 89.38 176 ASP A N 1
ATOM 1287 C CA . ASP A 1 176 ? 0.899 16.814 25.194 1.00 89.38 176 ASP A CA 1
ATOM 1288 C C . ASP A 1 176 ? -0.246 15.895 25.645 1.00 89.38 176 ASP A C 1
ATOM 1290 O O . ASP A 1 176 ? -0.807 16.066 26.723 1.00 89.38 176 ASP A O 1
ATOM 1294 N N . ALA A 1 177 ? -0.566 14.879 24.838 1.00 86.88 177 ALA A N 1
ATOM 1295 C CA . ALA A 1 177 ? -1.582 13.875 25.135 1.00 86.88 177 ALA A CA 1
ATOM 1296 C C . ALA A 1 177 ? -1.158 12.856 26.214 1.00 86.88 177 ALA A C 1
ATOM 1298 O O . ALA A 1 177 ? -1.921 11.934 26.498 1.00 86.88 177 ALA A O 1
ATOM 1299 N N . ALA A 1 178 ? 0.043 12.986 26.796 1.00 83.31 178 ALA A N 1
ATOM 1300 C CA . ALA A 1 178 ? 0.551 12.166 27.901 1.00 83.31 178 ALA A CA 1
ATOM 1301 C C . ALA A 1 178 ? 0.407 10.641 27.689 1.00 83.31 178 ALA A C 1
ATOM 1303 O O . ALA A 1 178 ? 0.174 9.885 28.631 1.00 83.31 178 ALA A O 1
ATOM 1304 N N . GLY A 1 179 ? 0.547 10.178 26.441 1.00 77.25 179 GLY A N 1
ATOM 1305 C CA . GLY A 1 179 ? 0.430 8.761 26.081 1.00 77.25 179 GLY A CA 1
ATOM 1306 C C . GLY A 1 179 ? -0.967 8.303 25.648 1.00 77.25 179 GLY A C 1
ATOM 1307 O O . GLY A 1 179 ? -1.121 7.137 25.285 1.00 77.25 179 GLY A O 1
ATOM 1308 N N . ALA A 1 180 ? -1.968 9.188 25.615 1.00 83.56 180 ALA A N 1
ATOM 1309 C CA . ALA A 1 180 ? -3.244 8.887 24.973 1.00 83.56 180 ALA A CA 1
ATOM 1310 C C . ALA A 1 180 ? -3.066 8.686 23.456 1.00 83.56 180 ALA A C 1
ATOM 1312 O O . ALA A 1 180 ? -2.163 9.247 22.825 1.00 83.56 180 ALA A O 1
ATOM 1313 N N . GLN A 1 181 ? -3.938 7.867 22.860 1.00 83.19 181 GLN A N 1
ATOM 1314 C CA . GLN A 1 181 ? -3.931 7.650 21.415 1.00 83.19 181 GLN A CA 1
ATOM 1315 C C . GLN A 1 181 ? -4.292 8.952 20.699 1.00 83.19 181 GLN A C 1
ATOM 1317 O O . GLN A 1 181 ? -5.397 9.467 20.844 1.00 83.19 181 GLN A O 1
ATOM 1322 N N . VAL A 1 182 ? -3.354 9.473 19.912 1.00 86.62 182 VAL A N 1
ATOM 1323 C CA . VAL A 1 182 ? -3.608 10.600 19.015 1.00 86.62 182 VAL A CA 1
ATOM 1324 C C . VAL A 1 182 ? -4.228 10.065 17.733 1.00 86.62 182 VAL A C 1
ATOM 1326 O O . VAL A 1 182 ? -3.733 9.094 17.153 1.00 86.62 182 VAL A O 1
ATOM 1329 N N . LEU A 1 183 ? -5.304 10.705 17.286 1.00 88.31 183 LEU A N 1
ATOM 1330 C CA . LEU A 1 183 ? -5.949 10.385 16.019 1.00 88.31 183 LEU A CA 1
ATOM 1331 C C . LEU A 1 183 ? -5.468 11.351 14.937 1.00 88.31 183 LEU A C 1
ATOM 1333 O O . LEU A 1 183 ? -5.624 12.565 15.077 1.00 88.31 183 LEU A O 1
ATOM 1337 N N . LEU A 1 184 ? -4.922 10.822 13.845 1.00 90.75 184 LEU A N 1
ATOM 1338 C CA . LEU A 1 184 ? -4.607 11.611 12.660 1.00 90.75 184 LEU A CA 1
ATOM 1339 C C . LEU A 1 184 ? -5.816 11.600 11.727 1.00 90.75 184 LEU A C 1
ATOM 1341 O O . LEU A 1 184 ? -6.141 10.573 11.131 1.00 90.75 184 LEU A O 1
ATOM 1345 N N . VAL A 1 185 ? -6.480 12.744 11.598 1.00 89.50 185 VAL A N 1
ATOM 1346 C CA . VAL A 1 185 ? -7.618 12.902 10.691 1.00 89.50 185 VAL A CA 1
ATOM 1347 C C . VAL A 1 185 ? -7.111 13.510 9.393 1.00 89.50 185 VAL A C 1
ATOM 1349 O O . VAL A 1 185 ? -6.735 14.680 9.345 1.00 89.50 185 VAL A O 1
ATOM 1352 N N . VAL A 1 186 ? -7.089 12.701 8.342 1.00 89.88 186 VAL A N 1
ATOM 1353 C CA . VAL A 1 186 ? -6.714 13.125 6.994 1.00 89.88 186 VAL A CA 1
ATOM 1354 C C . VAL A 1 186 ? -7.927 13.782 6.356 1.00 89.88 186 VAL A C 1
ATOM 1356 O O . VAL A 1 186 ? -8.951 13.127 6.180 1.00 89.88 186 VAL A O 1
ATOM 1359 N N . VAL A 1 187 ? -7.824 15.068 6.036 1.00 89.81 187 VAL A N 1
ATOM 1360 C CA . VAL A 1 187 ? -8.907 15.847 5.433 1.00 89.81 187 VAL A CA 1
ATOM 1361 C C . VAL A 1 187 ? -8.536 16.205 3.999 1.00 89.81 187 VAL A C 1
ATOM 1363 O O . VAL A 1 187 ? -7.431 16.674 3.724 1.00 89.81 187 VAL A O 1
ATOM 1366 N N . TYR A 1 188 ? -9.478 16.021 3.081 1.00 88.31 188 TYR A N 1
ATOM 1367 C CA . TYR A 1 188 ? -9.342 16.499 1.707 1.00 88.31 188 TYR A CA 1
ATOM 1368 C C . TYR A 1 188 ? -10.124 17.805 1.522 1.00 88.31 188 TYR A C 1
ATOM 1370 O O . TYR A 1 188 ? -11.251 17.911 2.019 1.00 88.31 188 TYR A O 1
ATOM 1378 N N . PRO A 1 189 ? -9.559 18.805 0.821 1.00 86.06 189 PRO A N 1
ATOM 1379 C CA . PRO A 1 189 ? -10.305 19.982 0.398 1.00 86.06 189 PRO A CA 1
ATOM 1380 C C . PRO A 1 189 ? -11.538 19.576 -0.418 1.00 86.06 189 PRO A C 1
ATOM 1382 O O . PRO A 1 189 ? -11.461 18.683 -1.259 1.00 86.06 189 PRO A O 1
ATOM 1385 N N . ALA A 1 190 ? -12.659 20.276 -0.225 1.00 84.94 190 ALA A N 1
ATOM 1386 C CA . ALA A 1 190 ? -13.851 20.082 -1.056 1.00 84.94 190 ALA A CA 1
ATOM 1387 C C . ALA A 1 190 ? -13.588 20.415 -2.539 1.00 84.94 190 ALA A C 1
ATOM 1389 O O . ALA A 1 190 ? -14.205 19.840 -3.437 1.00 84.94 190 ALA A O 1
ATOM 1390 N N . ASP A 1 191 ? -12.649 21.329 -2.796 1.00 85.50 191 ASP A N 1
ATOM 1391 C CA . ASP A 1 191 ? -12.183 21.656 -4.138 1.00 85.50 191 ASP A CA 1
ATOM 1392 C C . ASP A 1 191 ? -11.248 20.557 -4.665 1.00 85.50 191 ASP A C 1
ATOM 1394 O O . ASP A 1 191 ? -10.085 20.455 -4.264 1.00 85.50 191 ASP A O 1
ATOM 1398 N N . ARG A 1 192 ? -11.756 19.753 -5.606 1.00 83.06 192 ARG A N 1
ATOM 1399 C CA . ARG A 1 192 ? -11.010 18.653 -6.236 1.00 83.06 192 ARG A CA 1
ATOM 1400 C C . ARG A 1 192 ? -9.752 19.105 -6.971 1.00 83.06 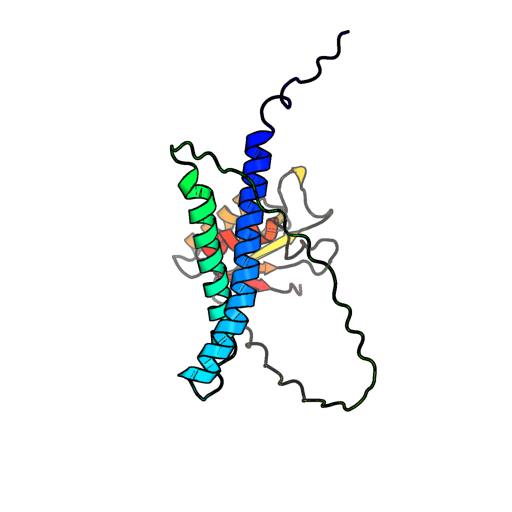192 ARG A C 1
ATOM 1402 O O . ARG A 1 192 ? -8.849 18.297 -7.130 1.00 83.06 192 ARG A O 1
ATOM 1409 N N . THR A 1 193 ? -9.676 20.361 -7.412 1.00 84.06 193 THR A N 1
ATOM 1410 C CA . THR A 1 193 ? -8.480 20.877 -8.102 1.00 84.06 193 THR A CA 1
ATOM 1411 C C . THR A 1 193 ? -7.319 21.122 -7.140 1.00 84.06 193 THR A C 1
ATOM 1413 O O . THR A 1 193 ? -6.158 21.091 -7.540 1.00 84.06 193 THR A O 1
ATOM 1416 N N . ARG A 1 194 ? -7.638 21.321 -5.856 1.00 84.00 194 ARG A N 1
ATOM 1417 C CA . ARG A 1 194 ? -6.678 21.544 -4.770 1.00 84.00 194 ARG A CA 1
ATOM 1418 C C . ARG A 1 194 ? -6.466 20.310 -3.911 1.00 84.00 194 ARG A C 1
ATOM 1420 O O . ARG A 1 194 ? -5.566 20.308 -3.077 1.00 84.00 194 ARG A O 1
ATOM 1427 N N . ALA A 1 195 ? -7.306 19.291 -4.054 1.00 87.12 195 ALA A N 1
ATOM 1428 C CA . ALA A 1 195 ? -7.166 18.051 -3.316 1.00 87.12 195 ALA A CA 1
ATOM 1429 C C . ALA A 1 195 ? -5.985 17.243 -3.862 1.00 87.12 195 ALA A C 1
ATOM 1431 O O . ALA A 1 195 ? -5.831 17.070 -5.071 1.00 87.12 195 ALA A O 1
ATOM 1432 N N . ALA A 1 196 ? -5.145 16.740 -2.959 1.00 87.69 196 ALA A N 1
ATOM 1433 C CA . ALA A 1 196 ? -4.183 15.716 -3.335 1.00 87.69 196 ALA A CA 1
ATOM 1434 C C . ALA A 1 196 ? -4.930 14.445 -3.762 1.00 87.69 196 ALA A C 1
ATOM 1436 O O . ALA A 1 196 ? -5.937 14.081 -3.153 1.00 87.69 196 ALA A O 1
ATOM 1437 N N . ASP A 1 197 ? -4.412 13.752 -4.776 1.00 86.69 197 ASP A N 1
ATOM 1438 C CA . ASP A 1 197 ? -4.879 12.406 -5.103 1.00 86.69 197 ASP A CA 1
ATOM 1439 C C . ASP A 1 197 ? -4.665 11.498 -3.879 1.00 86.69 197 ASP A C 1
ATOM 1441 O O . ASP A 1 197 ? -3.580 11.485 -3.284 1.00 86.69 197 ASP A O 1
ATOM 1445 N N . GLU A 1 198 ? -5.694 10.734 -3.508 1.00 85.06 198 GLU A N 1
ATOM 1446 C CA . GLU A 1 198 ? -5.643 9.730 -2.442 1.00 85.06 198 GLU A CA 1
ATOM 1447 C C . GLU A 1 198 ? -4.511 8.719 -2.670 1.00 85.06 198 GLU A C 1
ATOM 1449 O O . GLU A 1 198 ? -3.921 8.221 -1.715 1.00 85.06 198 GLU A O 1
ATOM 1454 N N . ARG A 1 199 ? -4.168 8.447 -3.937 1.00 85.62 199 ARG A N 1
ATOM 1455 C CA . ARG A 1 199 ? -3.080 7.539 -4.331 1.00 85.62 199 ARG A CA 1
ATOM 1456 C C . ARG A 1 199 ? -1.732 8.234 -4.503 1.00 85.62 199 ARG A C 1
ATOM 1458 O O . ARG A 1 199 ? -0.765 7.598 -4.929 1.00 85.62 199 ARG A O 1
ATOM 1465 N N . SER A 1 200 ? -1.643 9.529 -4.208 1.00 87.81 200 SER A N 1
ATOM 1466 C CA . SER A 1 200 ? -0.382 10.256 -4.322 1.00 87.81 200 SER A CA 1
ATOM 1467 C C . SER A 1 200 ? 0.657 9.713 -3.340 1.00 87.81 200 SER A C 1
ATOM 1469 O O . SER A 1 200 ? 0.357 9.334 -2.206 1.00 87.81 200 SER A O 1
ATOM 1471 N N . ARG A 1 201 ? 1.926 9.729 -3.765 1.00 87.69 201 ARG A N 1
ATOM 1472 C CA . ARG A 1 201 ? 3.065 9.311 -2.933 1.00 87.69 201 ARG A CA 1
ATOM 1473 C C . ARG A 1 201 ? 3.102 10.058 -1.595 1.00 87.69 201 ARG A C 1
ATOM 1475 O O . ARG A 1 201 ? 3.482 9.482 -0.584 1.00 87.69 201 ARG A O 1
ATOM 1482 N N . THR A 1 202 ? 2.686 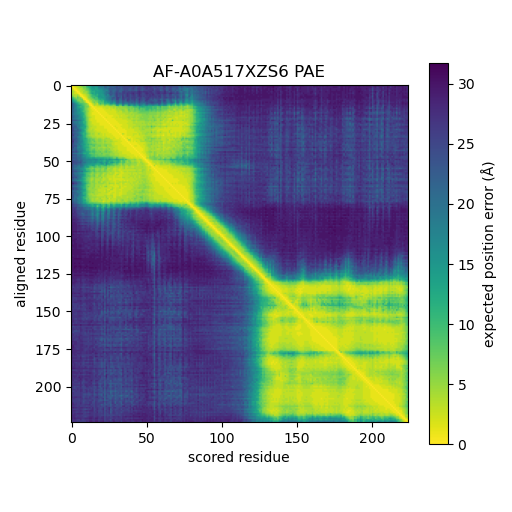11.320 -1.612 1.00 87.12 202 THR A N 1
ATOM 1483 C CA . THR A 1 202 ? 2.616 12.236 -0.473 1.00 87.12 202 THR A CA 1
ATOM 1484 C C . THR A 1 202 ? 1.641 11.742 0.599 1.00 87.12 202 THR A C 1
ATOM 1486 O O . THR A 1 202 ? 2.001 11.687 1.772 1.00 87.12 202 THR A O 1
ATOM 1489 N N . VAL A 1 203 ? 0.436 11.312 0.201 1.00 89.19 203 VAL A N 1
ATOM 1490 C CA . VAL A 1 203 ? -0.556 10.725 1.119 1.00 89.19 203 VAL A CA 1
ATOM 1491 C C . VAL A 1 203 ? -0.030 9.407 1.684 1.00 89.19 203 VAL A C 1
ATOM 1493 O O . VAL A 1 203 ? 0.050 9.258 2.903 1.00 89.19 203 VAL A O 1
ATOM 1496 N N . SER A 1 204 ? 0.436 8.501 0.818 1.00 91.06 204 SER A N 1
ATOM 1497 C CA . SER A 1 204 ? 0.974 7.200 1.233 1.00 91.06 204 SER A CA 1
ATOM 1498 C C . SER A 1 204 ? 2.127 7.330 2.230 1.00 91.06 204 SER A C 1
ATOM 1500 O O . SER A 1 204 ? 2.172 6.596 3.212 1.00 91.06 204 SER A O 1
ATOM 1502 N N . GLN A 1 205 ? 3.032 8.292 2.027 1.00 91.56 205 GLN A N 1
ATOM 1503 C CA . GLN A 1 205 ? 4.176 8.517 2.911 1.00 91.56 205 GLN A CA 1
ATOM 1504 C C . GLN A 1 205 ? 3.753 8.949 4.323 1.00 91.56 205 GLN A C 1
ATOM 1506 O O . GLN A 1 205 ? 4.342 8.489 5.304 1.00 91.56 205 GLN A O 1
ATOM 1511 N N . VAL A 1 206 ? 2.739 9.813 4.444 1.00 89.81 206 VAL A N 1
ATOM 1512 C CA . VAL A 1 206 ? 2.226 10.246 5.752 1.00 89.81 206 VAL A CA 1
ATOM 1513 C C . VAL A 1 206 ? 1.465 9.118 6.438 1.00 89.81 206 VAL A C 1
ATOM 1515 O O . VAL A 1 206 ? 1.681 8.885 7.626 1.00 89.81 206 VAL A O 1
ATOM 1518 N N . THR A 1 207 ? 0.617 8.394 5.705 1.00 90.25 207 THR A N 1
ATOM 1519 C CA . THR A 1 207 ? -0.162 7.277 6.253 1.00 90.25 207 THR A CA 1
ATOM 1520 C C . THR A 1 207 ? 0.740 6.142 6.735 1.00 90.25 207 THR A C 1
ATOM 1522 O O . THR A 1 207 ? 0.564 5.660 7.849 1.00 90.25 207 THR A O 1
ATOM 1525 N N . GLU A 1 208 ? 1.747 5.757 5.947 1.00 92.81 208 GLU A N 1
ATOM 1526 C CA . GLU A 1 208 ? 2.701 4.702 6.311 1.00 92.81 208 GLU A CA 1
ATOM 1527 C C . GLU A 1 208 ? 3.563 5.096 7.519 1.00 92.81 208 GLU A C 1
ATOM 1529 O O . GLU A 1 208 ? 3.870 4.272 8.382 1.00 92.81 208 GLU A O 1
ATOM 1534 N N . TRP A 1 209 ? 3.960 6.369 7.606 1.00 94.12 209 TRP A N 1
ATOM 1535 C CA . TRP A 1 209 ? 4.673 6.867 8.778 1.00 94.12 209 TRP A CA 1
ATOM 1536 C C . TRP A 1 209 ? 3.785 6.874 10.026 1.00 94.12 209 TRP A C 1
ATOM 1538 O O . TRP A 1 209 ? 4.235 6.436 11.084 1.00 94.12 209 TRP A O 1
ATOM 1548 N N . ALA A 1 210 ? 2.539 7.339 9.912 1.00 91.9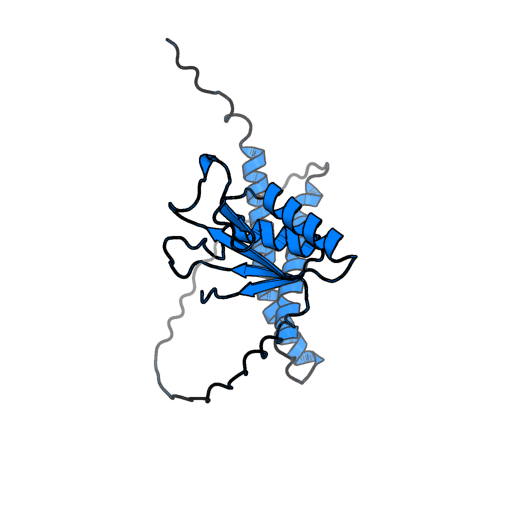4 210 ALA A N 1
ATOM 1549 C CA . ALA A 1 210 ? 1.602 7.398 11.029 1.00 91.94 210 ALA A CA 1
ATOM 1550 C C . ALA A 1 210 ? 1.307 5.998 11.590 1.00 91.94 210 ALA A C 1
ATOM 1552 O O . ALA A 1 210 ? 1.352 5.811 12.806 1.00 91.94 210 ALA A O 1
ATOM 1553 N N . ASP A 1 211 ? 1.118 5.009 10.712 1.00 91.38 211 ASP A N 1
ATOM 1554 C CA . ASP A 1 211 ? 0.934 3.605 11.091 1.00 91.38 211 ASP A CA 1
ATOM 1555 C C . ASP A 1 211 ? 2.150 3.065 11.865 1.00 91.38 211 ASP A C 1
ATOM 1557 O O . ASP A 1 211 ? 2.018 2.564 12.984 1.00 91.38 211 ASP A O 1
ATOM 1561 N N . ARG A 1 212 ? 3.371 3.300 11.355 1.00 91.44 212 ARG A N 1
ATOM 1562 C CA . ARG A 1 212 ? 4.620 2.943 12.056 1.00 91.44 212 ARG A CA 1
ATOM 1563 C C . ARG A 1 212 ? 4.798 3.659 13.397 1.00 91.44 212 ARG A C 1
ATOM 1565 O O . ARG A 1 212 ? 5.393 3.098 14.314 1.00 91.44 212 ARG A O 1
ATOM 1572 N N . ALA A 1 213 ? 4.298 4.885 13.526 1.00 89.12 213 ALA A N 1
ATOM 1573 C CA . ALA A 1 213 ? 4.345 5.665 14.762 1.00 89.12 213 ALA A CA 1
ATOM 1574 C C . ALA A 1 213 ? 3.263 5.257 15.788 1.00 89.12 213 ALA A C 1
ATOM 1576 O O . ALA A 1 213 ? 3.216 5.824 16.893 1.00 89.12 213 ALA A O 1
ATOM 1577 N N . GLY A 1 214 ? 2.403 4.292 15.433 1.00 89.00 214 GLY A N 1
ATOM 1578 C CA . GLY A 1 214 ? 1.268 3.843 16.238 1.00 89.00 214 GLY A CA 1
ATOM 1579 C C . GLY A 1 214 ? 0.155 4.888 16.337 1.00 89.00 214 GLY A C 1
ATOM 1580 O O . GLY A 1 214 ? -0.572 4.920 17.328 1.00 89.00 214 GLY A O 1
ATOM 1581 N N . VAL A 1 215 ? 0.062 5.791 15.358 1.00 90.75 215 VAL A N 1
ATOM 1582 C CA . VAL A 1 215 ? -0.964 6.833 15.278 1.00 90.75 215 VAL A CA 1
ATOM 1583 C C . VAL A 1 215 ? -2.102 6.308 14.415 1.00 90.75 215 VAL A C 1
ATOM 1585 O O . VAL A 1 215 ? -1.906 5.934 13.260 1.00 90.75 215 VAL A O 1
ATOM 1588 N N . ARG A 1 216 ? -3.317 6.285 14.964 1.00 89.31 216 ARG A N 1
ATOM 1589 C CA . ARG A 1 216 ? -4.482 5.797 14.225 1.00 89.31 216 ARG A CA 1
ATOM 1590 C C . ARG A 1 216 ? -4.872 6.825 13.163 1.00 89.31 216 ARG A C 1
ATOM 1592 O O . ARG A 1 216 ? -5.114 7.986 13.488 1.00 89.31 216 ARG A O 1
ATOM 1599 N N . VAL A 1 217 ? -4.946 6.394 11.907 1.00 88.94 217 VAL A N 1
ATOM 1600 C CA . VAL A 1 217 ? -5.313 7.252 10.773 1.00 88.94 217 VAL A CA 1
ATOM 1601 C C . VAL A 1 217 ? -6.788 7.065 10.437 1.00 88.94 217 VAL A C 1
ATOM 1603 O O . VAL A 1 217 ? -7.257 5.937 10.287 1.00 88.94 217 VAL A O 1
ATOM 1606 N N . VAL A 1 218 ? -7.520 8.169 10.308 1.00 88.88 218 VAL A N 1
ATOM 1607 C CA . VAL A 1 218 ? -8.913 8.181 9.849 1.00 88.88 218 VAL A CA 1
ATOM 1608 C C . VAL A 1 218 ? -9.025 9.118 8.657 1.00 88.88 218 VAL A C 1
ATOM 1610 O O . VAL A 1 218 ? -8.606 10.273 8.719 1.00 88.88 218 VAL A O 1
ATOM 1613 N N . LEU A 1 219 ? -9.594 8.612 7.565 1.00 84.12 219 LEU A N 1
ATOM 1614 C CA . LEU A 1 219 ? -9.908 9.405 6.382 1.00 84.12 219 LEU A CA 1
ATOM 1615 C C . LEU A 1 219 ? -11.223 10.146 6.643 1.00 84.12 219 LEU A C 1
ATOM 1617 O O . LEU A 1 219 ? -12.272 9.524 6.799 1.00 84.12 219 LEU A O 1
ATOM 1621 N N . GLY A 1 220 ? -11.153 11.470 6.741 1.00 76.44 220 GLY A N 1
ATOM 1622 C CA . GLY A 1 220 ? -12.303 12.345 6.908 1.00 76.44 220 GLY A CA 1
ATOM 1623 C C . GLY A 1 220 ? -12.623 13.081 5.612 1.00 76.44 220 GLY A C 1
ATOM 1624 O O . GLY A 1 220 ? -11.766 13.735 5.017 1.00 76.44 220 GLY A O 1
ATOM 1625 N N . THR A 1 221 ? -13.882 13.041 5.185 1.00 67.44 221 THR A N 1
ATOM 1626 C CA . THR A 1 221 ? -14.384 13.983 4.180 1.00 67.44 221 THR A CA 1
ATOM 1627 C C . THR A 1 221 ? -14.608 15.329 4.858 1.00 67.44 221 THR A C 1
ATOM 1629 O O . THR A 1 221 ? -15.453 15.443 5.745 1.00 67.44 221 THR A O 1
ATOM 1632 N N . GLY A 1 222 ? -13.830 16.345 4.484 1.00 57.94 222 GLY A N 1
ATOM 1633 C CA . GLY A 1 222 ? -13.952 17.681 5.056 1.00 57.94 222 GLY A CA 1
ATOM 1634 C C . GLY A 1 222 ? -15.213 18.386 4.574 1.00 57.94 222 GLY A C 1
ATOM 1635 O O . GLY A 1 222 ? -15.193 19.031 3.531 1.00 57.94 222 GLY A O 1
ATOM 1636 N N . THR A 1 223 ? -16.299 18.313 5.337 1.00 53.88 223 THR A N 1
ATOM 1637 C CA . THR A 1 223 ? -17.329 19.358 5.317 1.00 53.88 223 THR A CA 1
ATOM 1638 C C . THR A 1 223 ? -16.862 20.454 6.269 1.00 53.88 223 THR A C 1
ATOM 1640 O O . THR A 1 223 ? -16.816 20.228 7.479 1.00 53.88 223 THR A O 1
ATOM 1643 N N . ARG A 1 224 ? -16.408 21.581 5.711 1.00 48.72 224 ARG A N 1
ATOM 1644 C CA . ARG A 1 224 ? -16.206 22.817 6.479 1.00 48.72 224 ARG A CA 1
ATOM 1645 C C . ARG A 1 224 ? -17.544 23.370 6.943 1.00 48.72 224 ARG A C 1
ATOM 1647 O O . ARG A 1 224 ? -18.507 23.257 6.152 1.00 48.72 224 ARG A O 1
#

Solvent-accessible surface area (backbone atoms only — not comparable to full-atom values): 13630 Å² total; per-residue (Å²): 139,81,84,82,73,82,84,77,70,85,84,60,60,67,65,55,53,54,47,51,51,49,53,48,48,25,52,49,28,24,54,52,20,29,56,49,26,48,54,50,49,52,51,46,36,64,70,73,58,80,49,88,72,59,68,69,60,57,53,50,47,16,52,51,34,9,51,54,35,19,52,51,41,41,46,60,71,55,58,65,70,63,85,67,96,71,90,76,85,85,82,80,92,76,90,84,83,85,82,90,80,91,84,82,89,84,90,89,88,77,91,77,86,69,78,80,78,80,73,73,71,78,73,76,74,80,73,61,86,85,52,59,68,46,39,36,35,41,38,15,64,86,74,26,43,74,94,73,56,21,36,31,25,61,60,89,45,94,56,75,29,34,69,68,55,50,49,51,54,52,51,51,50,34,58,74,45,74,74,50,74,40,35,38,34,39,27,43,52,80,51,70,72,36,22,40,57,82,85,33,70,70,49,50,54,52,52,56,48,33,53,76,71,71,31,51,77,41,87,41,85,48,79,128

Foldseek 3Di:
DDDDDPPPPPPPPPVVVLVVVLVVQLVVQLVCQLVVQLVVVVVCCVPPVVDDDDPVVSVVSSNVSSVVRSVVSNCVSVVVVPDDDDDDDDDDDDDDDDDDDDDDDDDDDDDDPDDPPPPPPPDPPPPPPPAAEKEKEFWDAPLADVVVQFGIDIDPDPDTDHPVVVVVVQVVSCVVNVNGAYAYEYEADPPPNTGDDCPDPVVVVNVVVCVVVVHHYDYDYDDD

Sequence (224 aa):
MFAATPLFFAGGGNWLEEFALGCLAVAGGYVVGYAGGGVLGWAVDKWVFKKPSPEPARKLLRIVCGIALAVLVFWIVFKDRGTGGGSGDGVGKGSGSPTDSTGKGDPPKADDKRPPVKVDPPKPAEVDASTPQVRVTFLGGDAAQPAGGRFYYVGDEPVLKTFDEVKAAVEAKKRDAAGAQVLLVVVYPADRTRAADERSRTVSQVTEWADRAGVRVVLGTGTR

Secondary structure (DSSP, 8-state):
--------SSS-HHHHHHHHHHHHHHHHHHHHHHHHHHHHHHHHIIIIISSPPPHHHHHHHHHHHHHHHHHHHHHHHHHTTSS------------------------------PPP---PPPPPP---TTS-EEEEEEB-GGGSBGGGTEEEEETT----EEHHHHHHHHHHHHHHTTTPPPEEEEEE-S-TTTBPPTTSHHHHHHHHHHHHTTPEEEEEE---

Nearest PDB structures (foldseek):
  8gym-assembly1_x  TM=5.352E-01  e=1.963E+00  Tetrahymena thermophila SB210
  4ogw-assembly1_A  TM=5.028E-01  e=5.658E-01  Homo sapiens

Radius of gyration: 28.75 Å; Cα contacts (8 Å, |Δi|>4): 219; chains: 1; bounding box: 68×65×63 Å

Mean predicted aligned error: 19.12 Å

Organism: NCBI:txid2528023

pLDDT: mean 76.14, std 17.91, range [32.47, 95.44]